Protein AF-A0A416DWK0-F1 (afdb_monomer)

Mean predicted aligned error: 10.51 Å

Structure (mmCIF, N/CA/C/O backbone):
data_AF-A0A416DWK0-F1
#
_entry.id   AF-A0A416DWK0-F1
#
loop_
_atom_site.group_PDB
_atom_site.id
_atom_site.type_symbol
_atom_site.label_atom_id
_atom_site.label_alt_id
_atom_site.label_comp_id
_atom_site.label_asym_id
_atom_site.label_entity_id
_atom_site.label_seq_id
_atom_site.pdbx_PDB_ins_code
_atom_site.Cartn_x
_atom_site.Cartn_y
_atom_site.Cartn_z
_atom_site.occupancy
_atom_site.B_iso_or_equiv
_atom_site.auth_seq_id
_atom_site.auth_comp_id
_atom_site.auth_asym_id
_atom_site.auth_atom_id
_atom_site.pdbx_PDB_model_num
ATOM 1 N N . MET A 1 1 ? -19.635 14.690 10.770 1.00 87.19 1 MET A N 1
ATOM 2 C CA . MET A 1 1 ? -18.454 13.830 10.905 1.00 87.19 1 MET A CA 1
ATOM 3 C C . MET A 1 1 ? -17.711 14.202 12.175 1.00 87.19 1 MET A C 1
ATOM 5 O O . MET A 1 1 ? -17.367 15.372 12.333 1.00 87.19 1 MET A O 1
ATOM 9 N N . LYS A 1 2 ? -17.531 13.241 13.077 1.00 93.62 2 LYS A N 1
ATOM 10 C CA . LYS A 1 2 ? -16.754 13.347 14.313 1.00 93.62 2 LYS A CA 1
ATOM 11 C C . LYS A 1 2 ? -15.719 12.219 14.334 1.00 93.62 2 LYS A C 1
ATOM 13 O O . LYS A 1 2 ? -16.087 11.076 14.065 1.00 93.62 2 LYS A O 1
ATOM 18 N N . VAL A 1 3 ? -14.461 12.533 14.631 1.00 96.56 3 VAL A N 1
ATOM 19 C CA . VAL A 1 3 ? -13.347 11.569 14.645 1.00 96.56 3 VAL A CA 1
ATOM 20 C C . VAL A 1 3 ? -12.856 11.353 16.077 1.00 96.56 3 VAL A C 1
ATOM 22 O O . VAL A 1 3 ? -12.711 12.315 16.820 1.00 96.56 3 VAL A O 1
ATOM 25 N N . CYS A 1 4 ? -12.625 10.111 16.482 1.00 97.38 4 CYS A N 1
ATOM 26 C CA . CYS A 1 4 ? -11.988 9.778 17.754 1.00 97.38 4 CYS A CA 1
ATOM 27 C C . CYS A 1 4 ? -10.585 9.246 17.478 1.00 97.38 4 CYS A C 1
ATOM 29 O O . CYS A 1 4 ? -10.435 8.367 16.630 1.00 97.38 4 CYS A O 1
ATOM 31 N N . ILE A 1 5 ? -9.576 9.764 18.173 1.00 98.19 5 ILE A N 1
ATOM 32 C CA . ILE A 1 5 ? -8.222 9.207 18.177 1.00 98.19 5 ILE A CA 1
ATOM 33 C C . ILE A 1 5 ? -7.995 8.556 19.541 1.00 98.19 5 ILE A C 1
ATOM 35 O O . ILE A 1 5 ? -8.075 9.229 20.564 1.00 98.19 5 ILE A O 1
ATOM 39 N N . LEU A 1 6 ? -7.707 7.258 19.554 1.00 97.88 6 LEU A N 1
ATOM 40 C CA . LEU A 1 6 ? -7.331 6.509 20.748 1.00 97.88 6 LEU A CA 1
ATOM 41 C C . LEU A 1 6 ? -5.822 6.274 20.723 1.00 97.88 6 LEU A C 1
ATOM 43 O O . LEU A 1 6 ? -5.328 5.534 19.873 1.00 97.88 6 LEU A O 1
ATOM 47 N N . SER A 1 7 ? -5.091 6.914 21.631 1.00 97.38 7 SER A N 1
ATOM 48 C CA . SER A 1 7 ? -3.656 6.708 21.807 1.00 97.38 7 SER A CA 1
ATOM 49 C C . SER A 1 7 ? -3.411 5.517 22.725 1.00 97.38 7 SER A C 1
ATOM 51 O O . SER A 1 7 ? -3.740 5.553 23.904 1.00 97.38 7 SER A O 1
ATOM 53 N N . GLY A 1 8 ? -2.805 4.469 22.184 1.00 96.00 8 GLY A N 1
ATOM 54 C CA . GLY A 1 8 ? -2.324 3.297 22.906 1.00 96.00 8 GLY A CA 1
ATOM 55 C C . GLY A 1 8 ? -0.842 3.381 23.256 1.00 96.00 8 GLY A C 1
ATOM 56 O O . GLY A 1 8 ? -0.175 2.352 23.236 1.00 96.00 8 GLY A O 1
ATOM 57 N N . SER A 1 9 ? -0.299 4.574 23.505 1.00 92.38 9 SER A N 1
ATOM 58 C CA . SER A 1 9 ? 1.104 4.779 23.893 1.00 92.38 9 SER A CA 1
ATOM 59 C C . SER A 1 9 ? 1.195 5.363 25.297 1.00 92.38 9 SER A C 1
ATOM 61 O O . SER A 1 9 ? 0.695 6.460 25.525 1.00 92.38 9 SER A O 1
ATOM 63 N N . GLU A 1 10 ? 1.905 4.680 26.199 1.00 88.56 10 GLU A N 1
ATOM 64 C CA . GLU A 1 10 ? 2.199 5.188 27.550 1.00 88.56 10 GLU A CA 1
ATOM 65 C C . GLU A 1 10 ? 3.062 6.449 27.512 1.00 88.56 10 GLU A C 1
ATOM 67 O O . GLU A 1 10 ? 2.973 7.312 28.381 1.00 88.56 10 GLU A O 1
ATOM 72 N N . ASN A 1 11 ? 3.937 6.550 26.506 1.00 88.62 11 ASN A N 1
ATOM 73 C CA . ASN A 1 11 ? 4.845 7.675 26.368 1.00 88.62 11 ASN A CA 1
ATOM 74 C C . ASN A 1 11 ? 4.158 8.807 25.584 1.00 88.62 11 ASN A C 1
ATOM 76 O O . ASN A 1 11 ? 3.985 8.661 24.366 1.00 88.62 11 ASN A O 1
ATOM 80 N N . PRO A 1 12 ? 3.838 9.953 26.217 1.00 83.56 12 PRO A N 1
ATOM 81 C CA . PRO A 1 12 ? 3.210 11.088 25.541 1.00 83.56 12 PRO A CA 1
ATOM 82 C C . PRO A 1 12 ? 4.144 11.772 24.532 1.00 83.56 12 PRO A C 1
ATOM 84 O O . PRO A 1 12 ? 3.686 12.529 23.689 1.00 83.56 12 PRO A O 1
ATOM 87 N N . ASN A 1 13 ? 5.449 11.490 24.588 1.00 84.12 13 ASN A N 1
ATOM 88 C CA . ASN A 1 13 ? 6.446 11.983 23.634 1.00 84.12 13 ASN A CA 1
ATOM 89 C C . ASN A 1 13 ? 6.941 10.875 22.685 1.00 84.12 13 ASN A C 1
ATOM 91 O O . ASN A 1 13 ? 7.976 11.029 22.037 1.00 84.12 13 ASN A O 1
ATOM 95 N N . GLY A 1 14 ? 6.266 9.721 22.657 1.00 86.88 14 GLY A N 1
ATOM 96 C CA . GLY A 1 14 ? 6.622 8.599 21.793 1.00 86.88 14 GLY A CA 1
ATOM 97 C C . GLY A 1 14 ? 6.201 8.814 20.337 1.00 86.88 14 GLY A C 1
ATOM 98 O O . GLY A 1 14 ? 5.348 9.643 20.032 1.00 86.88 14 GLY A O 1
ATOM 99 N N . ASN A 1 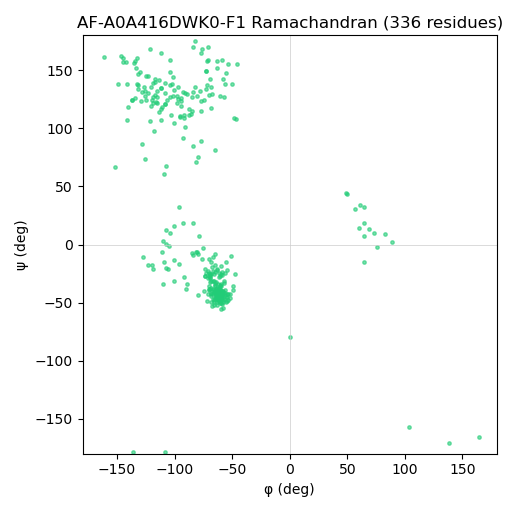15 ? 6.747 8.004 19.429 1.00 90.94 15 ASN A N 1
ATOM 100 C CA . ASN A 1 15 ? 6.437 8.073 17.996 1.00 90.94 15 ASN A CA 1
ATOM 101 C C . ASN A 1 15 ? 4.933 7.966 17.700 1.00 90.94 15 ASN A C 1
ATOM 103 O O . ASN A 1 15 ? 4.403 8.727 16.897 1.00 90.94 15 ASN A O 1
ATOM 107 N N . THR A 1 16 ? 4.226 7.055 18.375 1.00 93.44 16 THR A N 1
ATOM 108 C CA . THR A 1 16 ? 2.769 6.917 18.237 1.00 93.44 16 THR A CA 1
ATOM 109 C C . THR A 1 16 ? 2.027 8.172 18.701 1.00 93.44 16 THR A C 1
ATOM 111 O O . THR A 1 16 ? 1.081 8.587 18.040 1.00 93.44 16 THR A O 1
ATOM 114 N N . ALA A 1 17 ? 2.467 8.808 19.792 1.00 91.75 17 ALA A N 1
ATOM 115 C CA . ALA A 1 17 ? 1.869 10.054 20.270 1.00 91.75 17 ALA A CA 1
ATOM 116 C C . ALA A 1 17 ? 2.068 11.192 19.253 1.00 91.75 17 ALA A C 1
ATOM 118 O O . ALA A 1 17 ? 1.113 11.889 18.924 1.00 91.75 17 ALA A O 1
ATOM 119 N N . ILE A 1 18 ? 3.253 11.286 18.636 1.00 90.81 18 ILE A N 1
ATOM 120 C CA . ILE A 1 18 ? 3.518 12.231 17.536 1.00 90.81 18 ILE A CA 1
ATOM 121 C C . ILE A 1 18 ? 2.585 11.969 16.340 1.00 90.81 18 ILE A C 1
ATOM 123 O O . ILE A 1 18 ? 2.080 12.912 15.730 1.00 90.81 18 ILE A O 1
ATOM 127 N N . MET A 1 19 ? 2.308 10.703 16.001 1.00 94.12 19 MET A N 1
ATOM 128 C CA . MET A 1 19 ? 1.325 10.376 14.956 1.00 94.12 19 MET A CA 1
ATOM 129 C C . MET A 1 19 ? -0.084 10.872 15.316 1.00 94.12 19 MET A C 1
ATOM 131 O O . MET A 1 19 ? -0.784 11.421 14.461 1.00 94.12 19 MET A O 1
ATOM 135 N N . CYS A 1 20 ? -0.496 10.720 16.578 1.00 95.75 20 CYS A N 1
ATOM 136 C CA . CYS A 1 20 ? -1.761 11.263 17.076 1.00 95.75 20 CYS A CA 1
ATOM 137 C C . CYS A 1 20 ? -1.812 12.791 16.955 1.00 95.75 20 CYS A C 1
ATOM 139 O O . CYS A 1 20 ? -2.806 13.321 16.456 1.00 95.75 20 CYS A O 1
ATOM 141 N N . ASP A 1 21 ? -0.740 13.487 17.339 1.00 92.94 21 ASP A N 1
ATOM 142 C CA . ASP A 1 21 ? -0.640 14.946 17.251 1.00 92.94 21 ASP A CA 1
ATOM 143 C C . ASP A 1 21 ? -0.715 15.440 15.802 1.00 92.94 21 ASP A C 1
ATOM 145 O O . ASP A 1 21 ? -1.447 16.386 15.503 1.00 92.94 21 ASP A O 1
ATOM 149 N N . ASN A 1 22 ? -0.027 14.768 14.876 1.00 91.69 22 ASN A N 1
ATOM 150 C CA . ASN A 1 22 ? -0.077 15.084 13.448 1.00 91.69 22 ASN A CA 1
ATOM 151 C C . ASN A 1 22 ? -1.488 14.897 12.869 1.00 91.69 22 ASN A C 1
ATOM 153 O O . ASN A 1 22 ? -1.982 15.752 12.126 1.00 91.69 22 ASN A O 1
ATOM 157 N N . ALA A 1 23 ? -2.161 13.796 13.219 1.00 94.44 23 ALA A N 1
ATOM 158 C CA . ALA A 1 23 ? -3.543 13.552 12.815 1.00 94.44 23 ALA A CA 1
ATOM 159 C C . ALA A 1 23 ? -4.497 14.612 13.393 1.00 94.44 23 ALA A C 1
ATOM 161 O O . ALA A 1 23 ? -5.324 15.163 12.663 1.00 94.44 23 ALA A O 1
ATOM 162 N N . ALA A 1 24 ? -4.354 14.945 14.679 1.00 95.38 24 ALA A N 1
ATOM 163 C CA . ALA A 1 24 ? -5.141 15.967 15.362 1.00 95.38 24 ALA A CA 1
ATOM 164 C C . ALA A 1 24 ? -4.943 17.362 14.745 1.00 95.38 24 ALA A C 1
ATOM 166 O O . ALA A 1 24 ? -5.920 18.067 14.478 1.00 95.38 24 ALA A O 1
ATOM 167 N N . ALA A 1 25 ? -3.695 17.745 14.459 1.00 92.75 25 ALA A N 1
ATOM 168 C CA . ALA A 1 25 ? -3.363 19.001 13.794 1.00 92.75 25 ALA A CA 1
ATOM 169 C C . ALA A 1 25 ? -4.040 19.099 12.420 1.00 92.75 25 ALA A C 1
ATOM 171 O O . ALA A 1 25 ? -4.685 20.103 12.117 1.00 92.75 25 ALA A O 1
ATOM 172 N N . TYR A 1 26 ? -3.990 18.029 11.623 1.00 92.69 26 TYR A N 1
ATOM 173 C CA . TYR A 1 26 ? -4.627 18.029 10.311 1.00 92.69 26 TYR A CA 1
ATOM 174 C C . TYR A 1 26 ? -6.162 18.073 10.379 1.00 92.69 26 TYR A C 1
ATOM 176 O O . TYR A 1 26 ? -6.799 18.831 9.646 1.00 92.69 26 TYR A O 1
ATOM 184 N N . LEU A 1 27 ? -6.780 17.312 11.290 1.00 94.44 27 LEU A N 1
ATOM 185 C CA . LEU A 1 27 ? -8.230 17.365 11.521 1.00 94.44 27 LEU A CA 1
ATOM 186 C C . LEU A 1 27 ? -8.683 18.773 11.934 1.00 94.44 27 LEU A C 1
ATOM 188 O O . LEU A 1 27 ? -9.710 19.259 11.448 1.00 94.44 27 LEU A O 1
ATOM 192 N N . LYS A 1 28 ? -7.892 19.449 12.777 1.00 94.19 28 LYS A N 1
ATOM 193 C CA . LYS A 1 28 ? -8.112 20.842 13.178 1.00 94.19 28 LYS A CA 1
ATOM 194 C C . LYS A 1 28 ? -8.053 21.795 11.984 1.00 94.19 28 LYS A C 1
ATOM 196 O O . LYS A 1 28 ? -8.966 22.610 11.832 1.00 94.19 28 LYS A O 1
ATOM 201 N N . ASP A 1 29 ? -7.049 21.667 11.119 1.00 91.62 29 ASP A N 1
ATOM 202 C CA . ASP A 1 29 ? -6.910 22.481 9.901 1.00 91.62 29 ASP A CA 1
ATOM 203 C C . ASP A 1 29 ? -8.094 22.287 8.944 1.00 91.62 29 ASP A C 1
ATOM 205 O O . ASP A 1 29 ? -8.625 23.246 8.377 1.00 91.62 29 ASP A O 1
ATOM 209 N N . MET A 1 30 ? -8.584 21.050 8.833 1.00 91.50 30 MET A N 1
ATOM 210 C CA . MET A 1 30 ? -9.778 20.705 8.060 1.00 91.50 30 MET A CA 1
ATOM 211 C C . MET A 1 30 ?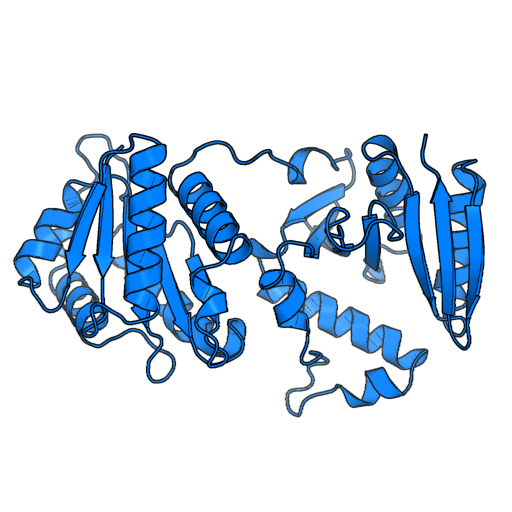 -11.101 21.103 8.732 1.00 91.50 30 MET A C 1
ATOM 213 O O . MET A 1 30 ? -12.167 20.922 8.140 1.00 91.50 30 MET A O 1
ATOM 217 N N . LYS A 1 31 ? -11.061 21.650 9.955 1.00 93.94 31 LYS A N 1
ATOM 218 C CA . LYS A 1 31 ? -12.238 21.986 10.777 1.00 93.94 31 LYS A CA 1
ATOM 219 C C . LYS A 1 31 ? -13.159 20.784 11.028 1.00 93.94 31 LYS A C 1
ATOM 221 O O . LYS A 1 31 ? -14.373 20.941 11.185 1.00 93.94 31 LYS A O 1
ATOM 226 N N . ILE A 1 32 ? -12.591 19.582 11.074 1.00 93.56 32 ILE A N 1
ATOM 227 C CA . ILE A 1 32 ? -13.302 18.355 11.432 1.00 93.56 32 ILE A CA 1
ATOM 228 C C . ILE A 1 32 ? -13.312 18.251 12.956 1.00 93.56 32 ILE A C 1
ATOM 230 O O . ILE A 1 32 ? -12.283 18.418 13.606 1.00 93.56 32 ILE A O 1
ATOM 234 N N . LYS A 1 33 ? -14.482 17.984 13.546 1.00 96.31 33 LYS A N 1
ATOM 235 C CA . LYS A 1 33 ? -14.587 17.773 14.995 1.00 96.31 33 LYS A CA 1
ATOM 236 C C . LYS A 1 33 ? -13.871 16.482 15.370 1.00 96.31 33 LYS A C 1
ATOM 238 O O . LYS A 1 33 ? -14.177 15.438 14.790 1.00 96.31 33 LYS A O 1
ATOM 243 N N . TYR A 1 34 ? -12.990 16.548 16.357 1.00 97.62 34 TYR A N 1
ATOM 244 C CA . TYR A 1 34 ? -12.297 15.378 16.868 1.00 97.62 34 TYR A CA 1
ATOM 245 C C . TYR A 1 34 ? -12.114 15.449 18.381 1.00 97.62 34 TYR A C 1
ATOM 247 O O . TYR A 1 34 ? -12.111 16.543 18.941 1.00 97.62 34 TYR A O 1
ATOM 255 N N . ASP A 1 35 ? -11.944 14.282 18.994 1.00 97.94 35 ASP A N 1
ATOM 256 C CA . ASP A 1 35 ? -11.490 14.118 20.374 1.00 97.94 35 ASP A CA 1
ATOM 257 C C . ASP A 1 35 ? -10.340 13.099 20.392 1.00 97.94 35 ASP A C 1
ATOM 259 O O . ASP A 1 35 ? -10.286 12.203 19.541 1.00 97.94 35 ASP A O 1
ATOM 263 N N . LEU A 1 36 ? -9.407 13.263 21.330 1.00 96.75 36 LEU A N 1
ATOM 264 C CA . LEU A 1 36 ? -8.238 12.405 21.506 1.00 96.75 36 LEU A CA 1
ATOM 265 C C . LEU A 1 36 ? -8.218 11.897 22.946 1.00 96.75 36 LEU A C 1
ATOM 267 O O . LEU A 1 36 ? -8.223 12.706 23.870 1.00 96.75 36 LEU A O 1
ATOM 271 N N . PHE A 1 37 ? -8.187 10.578 23.110 1.00 96.12 37 PHE A N 1
ATOM 272 C CA . PHE A 1 37 ? -8.143 9.902 24.405 1.00 96.12 37 PHE A CA 1
ATOM 273 C C . PHE A 1 37 ? -6.862 9.082 24.514 1.00 96.12 37 PHE A C 1
ATOM 275 O O . PHE A 1 37 ? -6.463 8.427 23.548 1.00 96.12 37 PHE A O 1
ATOM 282 N N . ASN A 1 38 ? -6.226 9.100 25.682 1.00 95.19 38 ASN A N 1
ATOM 283 C CA . ASN A 1 38 ? -5.119 8.206 25.994 1.00 95.19 38 ASN A CA 1
ATOM 284 C C . ASN A 1 38 ? -5.669 6.982 26.730 1.00 95.19 38 ASN A C 1
ATOM 286 O O . ASN A 1 38 ? -6.232 7.121 27.808 1.00 95.19 38 ASN A O 1
ATOM 290 N N . LEU A 1 39 ? -5.502 5.787 26.164 1.00 96.25 39 LEU A N 1
ATOM 291 C CA . LEU A 1 39 ? -6.052 4.556 26.740 1.00 96.25 39 LEU A CA 1
ATOM 292 C C . LEU A 1 39 ? -5.432 4.188 28.094 1.00 96.25 39 LEU A C 1
ATOM 294 O O . LEU A 1 39 ? -6.032 3.419 28.828 1.00 96.25 39 LEU A O 1
ATOM 298 N N . TYR A 1 40 ? -4.269 4.741 28.444 1.00 94.38 40 TYR A N 1
ATOM 299 C CA . TYR A 1 40 ? -3.675 4.562 29.775 1.00 94.38 40 TYR A CA 1
ATOM 300 C C . TYR A 1 40 ? -4.213 5.542 30.826 1.00 94.38 40 TYR A C 1
ATOM 302 O O . TYR A 1 40 ? -3.884 5.421 32.004 1.00 94.38 40 TYR A O 1
ATOM 310 N N . GLU A 1 41 ? -4.994 6.541 30.410 1.00 94.38 41 GLU A N 1
ATOM 311 C CA . GLU A 1 41 ? -5.560 7.575 31.288 1.00 94.38 41 GLU A CA 1
ATOM 312 C C . GLU A 1 41 ? -7.081 7.447 31.440 1.00 94.38 41 GLU A C 1
ATOM 314 O O . GLU A 1 41 ? -7.676 8.162 32.244 1.00 94.38 41 GLU A O 1
ATOM 319 N N . GLU A 1 42 ? -7.707 6.543 30.686 1.00 95.19 42 GLU A N 1
ATOM 320 C CA . GLU A 1 42 ? -9.155 6.381 30.604 1.00 95.19 42 GLU A CA 1
ATOM 321 C C . GLU A 1 42 ? -9.560 4.952 30.972 1.00 95.19 42 GLU A C 1
ATOM 323 O O . GLU A 1 42 ? -8.880 3.989 30.623 1.00 95.19 42 GLU A O 1
ATOM 328 N N . GLU A 1 43 ? -10.709 4.804 31.626 1.00 94.31 43 GLU A N 1
ATOM 329 C CA . GLU A 1 43 ? -11.285 3.488 31.907 1.00 94.31 43 GLU A CA 1
ATOM 330 C C . GLU A 1 43 ? -11.836 2.855 30.616 1.00 94.31 43 GLU A C 1
ATOM 332 O O . GLU A 1 43 ? -12.489 3.514 29.795 1.00 94.31 43 GLU A O 1
ATOM 337 N N . VAL A 1 44 ? -11.591 1.557 30.424 1.00 91.38 44 VAL A N 1
ATOM 338 C CA . VAL A 1 44 ? -11.918 0.856 29.170 1.00 91.38 44 VAL A CA 1
ATOM 339 C C . VAL A 1 44 ? -13.420 0.849 28.858 1.00 91.38 44 VAL A C 1
ATOM 341 O O . VAL A 1 44 ? -13.816 0.946 27.694 1.00 91.38 44 VAL A O 1
ATOM 344 N N . ASP A 1 45 ? -14.270 0.794 29.884 1.00 89.88 45 ASP A N 1
ATOM 345 C CA . ASP A 1 45 ? -15.727 0.803 29.753 1.00 89.88 45 ASP A CA 1
ATOM 346 C C . ASP A 1 45 ? -16.255 2.174 29.300 1.00 89.88 45 ASP A C 1
ATOM 348 O O . ASP A 1 45 ? -17.134 2.248 28.433 1.00 89.88 45 ASP A O 1
ATOM 352 N N . PHE A 1 46 ? -15.670 3.258 29.818 1.00 91.94 46 PHE A N 1
ATOM 353 C CA . PHE A 1 46 ? -15.929 4.618 29.363 1.00 91.94 46 PHE A CA 1
ATOM 354 C C . PHE A 1 46 ? -15.556 4.769 27.889 1.00 91.94 46 PHE A C 1
ATOM 356 O O . PHE A 1 46 ? -16.390 5.205 27.092 1.00 91.94 46 PHE A O 1
ATOM 363 N N . VAL A 1 47 ? -14.345 4.353 27.502 1.00 92.50 47 VAL A N 1
ATOM 364 C CA . VAL A 1 47 ? -13.891 4.429 26.106 1.00 92.50 47 VAL A CA 1
ATOM 365 C C . VAL A 1 47 ? -14.815 3.623 25.191 1.00 92.50 47 VAL A C 1
ATOM 367 O O . VAL A 1 47 ? -15.241 4.129 24.148 1.00 92.50 47 VAL A O 1
ATOM 370 N N . ALA A 1 48 ? -15.179 2.399 25.583 1.00 87.62 48 ALA A N 1
ATOM 371 C CA . ALA A 1 48 ? -16.059 1.532 24.804 1.00 87.62 48 ALA A CA 1
ATOM 372 C C . ALA A 1 48 ? -17.451 2.148 24.564 1.00 87.62 48 ALA A C 1
ATOM 374 O O . ALA A 1 48 ? -18.015 1.982 23.479 1.00 87.62 48 ALA A O 1
ATOM 375 N N . GLU A 1 49 ? -18.010 2.890 25.526 1.00 84.94 49 GLU A N 1
ATOM 376 C CA . GLU A 1 49 ? -19.240 3.669 25.313 1.00 84.94 49 GLU A CA 1
ATOM 377 C C . GLU A 1 49 ? -19.012 4.930 24.471 1.00 84.94 49 GLU A C 1
ATOM 379 O O . GLU A 1 49 ? -19.836 5.282 23.619 1.00 84.94 49 GLU A O 1
ATOM 384 N N . GLU A 1 50 ? -17.898 5.625 24.687 1.00 88.94 50 GLU A N 1
ATOM 385 C CA . GLU A 1 50 ? -17.618 6.917 24.071 1.00 88.94 50 GLU A CA 1
ATOM 386 C C . GLU A 1 50 ? -17.426 6.788 22.555 1.00 88.94 50 GLU A C 1
ATOM 388 O O . GLU A 1 50 ? -18.019 7.561 21.792 1.00 88.94 50 GLU A O 1
ATOM 393 N N . ILE A 1 51 ? -16.701 5.763 22.085 1.00 89.12 51 ILE A N 1
ATOM 394 C CA . ILE A 1 51 ? -16.407 5.575 20.653 1.00 89.12 51 ILE A CA 1
ATOM 395 C C . ILE A 1 51 ? -17.660 5.444 19.774 1.00 89.12 51 ILE A C 1
ATOM 397 O O . ILE A 1 51 ? -17.632 5.799 18.592 1.00 89.12 51 ILE A O 1
ATOM 401 N N . LYS A 1 52 ? -18.799 5.037 20.349 1.00 83.50 52 LYS A N 1
ATOM 402 C CA . LYS A 1 52 ? -20.086 4.907 19.643 1.00 83.50 52 LYS A CA 1
ATOM 403 C C . LYS A 1 52 ? -20.611 6.241 19.104 1.00 83.50 52 LYS A C 1
ATOM 405 O O . LYS A 1 52 ? -21.405 6.275 18.162 1.00 83.50 52 LYS A O 1
ATOM 410 N N . LYS A 1 53 ? -20.160 7.359 19.681 1.00 88.50 53 LYS A N 1
ATOM 411 C CA . LYS A 1 53 ? -20.582 8.722 19.318 1.00 88.50 53 LYS A CA 1
ATOM 412 C C . LYS A 1 53 ? -19.870 9.263 18.073 1.00 88.50 53 LYS A C 1
ATOM 414 O O . LYS A 1 53 ? -20.221 10.343 17.592 1.00 88.50 53 LYS A O 1
ATOM 419 N N . TYR A 1 54 ? -18.885 8.541 17.542 1.00 92.12 54 TYR A N 1
ATOM 420 C CA . TYR A 1 54 ? -18.023 9.003 16.456 1.00 92.12 54 TYR A CA 1
ATOM 421 C C . TYR A 1 54 ? -18.392 8.352 15.121 1.00 92.12 54 TYR A C 1
ATOM 423 O O . TYR A 1 54 ? -19.107 7.356 15.043 1.00 92.12 54 TYR A O 1
ATOM 431 N N . ASP A 1 55 ? -18.004 8.991 14.022 1.00 91.50 55 ASP A N 1
ATOM 432 C CA . ASP A 1 55 ? -18.146 8.449 12.666 1.00 91.50 55 ASP A CA 1
ATOM 433 C C . ASP A 1 55 ? -16.917 7.625 12.270 1.00 91.50 55 ASP A C 1
ATOM 435 O O . ASP A 1 55 ? -17.043 6.624 11.565 1.00 91.50 55 ASP A O 1
ATOM 439 N N . VAL A 1 56 ? -15.747 8.050 12.753 1.00 94.56 56 VAL A N 1
ATOM 440 C CA . VAL A 1 56 ? -14.453 7.413 12.518 1.00 94.56 56 VAL A CA 1
ATOM 441 C C . VAL A 1 56 ? -13.728 7.267 13.853 1.00 94.56 56 VAL A C 1
ATOM 443 O O . VAL A 1 56 ? -13.665 8.227 14.621 1.00 94.56 56 VAL A O 1
ATOM 446 N N . VAL A 1 57 ? -13.163 6.093 14.110 1.00 96.19 57 VAL A N 1
ATOM 447 C CA . VAL A 1 57 ? -12.280 5.801 15.243 1.00 96.19 57 VAL A CA 1
ATOM 448 C C . VAL A 1 57 ? -10.911 5.426 14.686 1.00 96.19 57 VAL A C 1
ATOM 450 O O . VAL A 1 57 ? -10.801 4.579 13.802 1.00 96.19 57 VAL A O 1
ATOM 453 N N . ILE A 1 58 ? -9.867 6.078 15.181 1.00 98.25 58 ILE A N 1
ATOM 454 C CA . ILE A 1 58 ? -8.476 5.821 14.826 1.00 98.25 58 ILE A CA 1
ATOM 455 C C . ILE A 1 58 ? -7.790 5.263 16.066 1.00 98.25 58 ILE A C 1
ATOM 457 O O . ILE A 1 58 ? -7.644 5.978 17.052 1.00 98.25 58 ILE A O 1
ATOM 461 N N . ILE A 1 59 ? -7.356 4.006 16.017 1.00 98.12 59 ILE A N 1
ATOM 462 C CA . ILE A 1 59 ? -6.576 3.389 17.091 1.00 98.12 59 ILE A CA 1
ATOM 463 C C . ILE A 1 59 ? -5.096 3.513 16.751 1.00 98.12 59 ILE A C 1
ATOM 465 O O . ILE A 1 59 ? -4.605 2.898 15.804 1.00 98.12 59 ILE A O 1
ATOM 469 N N . ALA A 1 60 ? -4.387 4.336 17.513 1.00 98.19 60 ALA A N 1
ATOM 470 C CA . ALA A 1 60 ? -2.960 4.539 17.371 1.00 98.19 60 ALA A CA 1
ATOM 471 C C . ALA A 1 60 ? -2.206 3.659 18.367 1.00 98.19 60 ALA A C 1
ATOM 473 O O . ALA A 1 60 ? -2.468 3.724 19.563 1.00 98.19 60 ALA A O 1
ATOM 474 N N . THR A 1 61 ? -1.270 2.831 17.911 1.00 98.00 61 THR A N 1
ATOM 475 C CA . THR A 1 61 ? -0.552 1.910 18.801 1.00 98.00 61 THR A CA 1
ATOM 476 C C . THR A 1 61 ? 0.871 1.640 18.320 1.00 98.00 61 THR A C 1
ATOM 478 O O . THR A 1 61 ? 1.091 1.475 17.115 1.00 98.00 61 THR A O 1
ATOM 481 N N . PRO A 1 62 ? 1.866 1.596 19.217 1.00 96.56 62 PRO A N 1
ATOM 482 C CA . PRO A 1 62 ? 3.167 1.063 18.859 1.00 96.56 62 PRO A CA 1
ATOM 483 C C . PRO A 1 62 ? 3.066 -0.450 18.640 1.00 96.56 62 PRO A C 1
ATOM 485 O O . PRO A 1 62 ? 2.363 -1.155 19.363 1.00 96.56 62 PRO A O 1
ATOM 488 N N . ILE A 1 63 ? 3.800 -0.966 17.653 1.00 96.56 63 ILE A N 1
ATOM 489 C CA . ILE A 1 63 ? 3.939 -2.409 17.485 1.00 96.56 63 ILE A CA 1
ATOM 490 C C . ILE A 1 63 ? 4.934 -2.940 18.518 1.00 96.56 63 ILE A C 1
ATOM 492 O O . ILE A 1 63 ? 6.132 -2.644 18.469 1.00 96.56 63 ILE A O 1
ATOM 496 N N . HIS A 1 64 ? 4.437 -3.764 19.434 1.00 92.94 64 HIS A N 1
ATOM 497 C CA . HIS A 1 64 ? 5.213 -4.465 20.450 1.00 92.94 64 HIS A CA 1
ATOM 498 C C . HIS A 1 64 ? 5.034 -5.967 20.263 1.00 92.94 64 HIS A C 1
ATOM 500 O O . HIS A 1 64 ? 3.915 -6.468 20.208 1.00 92.94 64 HIS A O 1
ATOM 506 N N . SER A 1 65 ? 6.144 -6.695 20.106 1.00 92.44 65 SER A N 1
ATOM 507 C CA . SER A 1 65 ? 6.125 -8.143 19.843 1.00 92.44 65 SER A CA 1
ATOM 508 C C . SER A 1 65 ? 5.182 -8.540 18.695 1.00 92.44 65 SER A C 1
ATOM 510 O O . SER A 1 65 ? 4.453 -9.524 18.793 1.00 92.44 65 SER A O 1
ATOM 512 N N . PHE A 1 66 ? 5.210 -7.767 17.601 1.00 95.50 66 PHE A N 1
ATOM 513 C CA . PHE A 1 66 ? 4.390 -7.974 16.395 1.00 95.50 66 PHE A CA 1
ATOM 514 C C . PHE A 1 66 ? 2.872 -7.831 16.616 1.00 95.50 66 PHE A C 1
ATOM 516 O O . PHE A 1 66 ? 2.077 -8.293 15.798 1.00 95.50 66 PHE A O 1
ATOM 523 N N . TYR A 1 67 ? 2.459 -7.181 17.707 1.00 96.50 67 TYR A N 1
ATOM 524 C CA . TYR A 1 67 ? 1.0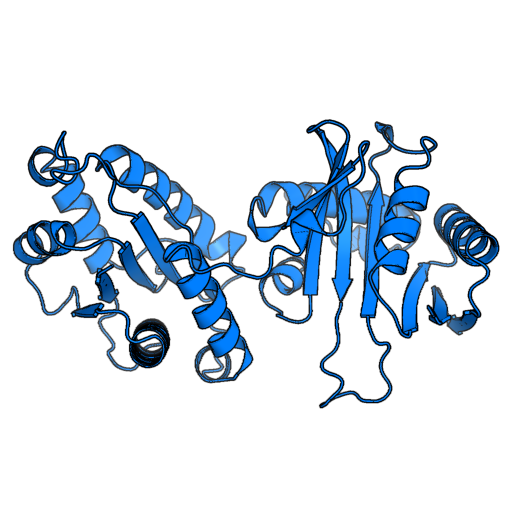62 -6.888 18.019 1.00 96.50 67 TYR A CA 1
ATOM 525 C C . TYR A 1 67 ? 0.885 -5.448 18.535 1.00 96.50 67 TYR A C 1
ATOM 527 O O . TYR A 1 67 ? 1.850 -4.687 18.564 1.00 96.50 67 TYR A O 1
ATOM 535 N N . CYS A 1 68 ? -0.336 -5.046 18.895 1.00 97.56 68 CYS A N 1
ATOM 536 C CA . CYS A 1 68 ? -0.583 -3.755 19.544 1.00 97.56 68 CYS A CA 1
ATOM 537 C C . CYS A 1 68 ? -0.066 -3.714 20.988 1.00 97.56 68 CYS A C 1
ATOM 539 O O . CYS A 1 68 ? 0.273 -4.743 21.576 1.00 97.56 68 CYS A O 1
ATOM 541 N N . SER A 1 69 ? -0.071 -2.517 21.570 1.00 97.25 69 SER A N 1
ATOM 542 C CA . SER A 1 69 ? 0.086 -2.318 23.008 1.00 97.25 69 SER A CA 1
ATOM 543 C C . SER A 1 69 ? -0.992 -3.039 23.822 1.00 97.25 69 SER A C 1
ATOM 545 O O . SER A 1 69 ? -2.074 -3.375 23.326 1.00 97.25 69 SER A O 1
ATOM 547 N N . ASP A 1 70 ? -0.680 -3.271 25.091 1.00 96.44 70 ASP A N 1
ATOM 548 C CA . ASP A 1 70 ? -1.569 -3.881 26.075 1.00 96.44 70 ASP A CA 1
ATOM 549 C C . ASP A 1 70 ? -2.853 -3.072 26.285 1.00 96.44 70 ASP A C 1
ATOM 551 O O . ASP A 1 70 ? -3.922 -3.667 26.240 1.00 96.44 70 ASP A O 1
ATOM 555 N N . ALA A 1 71 ? -2.792 -1.739 26.369 1.00 96.44 71 ALA A N 1
ATOM 556 C CA . ALA A 1 71 ? -3.994 -0.904 26.505 1.00 96.44 71 ALA A CA 1
ATOM 557 C C . ALA A 1 71 ? -4.964 -1.039 25.313 1.00 96.44 71 ALA A C 1
ATOM 559 O O . ALA A 1 71 ? -6.185 -1.079 25.473 1.00 96.44 71 ALA A O 1
ATOM 560 N N . VAL A 1 72 ? -4.440 -1.167 24.087 1.00 97.25 72 VAL A N 1
ATOM 561 C CA . VAL A 1 72 ? -5.287 -1.448 22.914 1.00 97.25 72 VAL A CA 1
ATOM 562 C C . VAL A 1 72 ? -5.830 -2.870 22.963 1.00 97.25 72 VAL A C 1
ATOM 564 O O . VAL A 1 72 ? -6.984 -3.095 22.602 1.00 97.25 72 VAL A O 1
ATOM 567 N N . LYS A 1 73 ? -5.026 -3.833 23.422 1.00 97.12 73 LYS A N 1
ATOM 568 C CA . LYS A 1 73 ? -5.463 -5.222 23.569 1.00 97.12 73 LYS A CA 1
ATOM 569 C C . LYS A 1 73 ? -6.572 -5.360 24.613 1.00 97.12 73 LYS A C 1
ATOM 571 O O . LYS A 1 73 ? -7.520 -6.094 24.359 1.00 97.12 73 LYS A O 1
ATOM 576 N N . GLU A 1 74 ? -6.485 -4.633 25.720 1.00 96.38 74 GLU A N 1
ATOM 577 C CA . GLU A 1 74 ? -7.508 -4.580 26.763 1.00 96.38 74 GLU A CA 1
ATOM 578 C C . GLU A 1 74 ? -8.835 -4.053 26.211 1.00 96.38 74 GLU A C 1
ATOM 580 O O . GLU A 1 74 ? -9.861 -4.709 26.372 1.00 96.38 74 GLU A O 1
ATOM 585 N N . LEU A 1 75 ? -8.816 -2.946 25.458 1.00 94.62 75 LEU A N 1
ATOM 586 C CA . LEU A 1 75 ? -10.009 -2.450 24.762 1.00 94.62 75 LEU A CA 1
ATOM 587 C C . LEU A 1 75 ? -10.586 -3.488 23.790 1.00 94.62 75 LEU A C 1
ATOM 589 O O . LEU A 1 75 ? -11.804 -3.663 23.717 1.00 94.62 75 LEU A O 1
ATOM 593 N N . MET A 1 76 ? -9.726 -4.174 23.032 1.00 94.38 76 MET A N 1
ATOM 594 C CA . MET A 1 76 ? -10.164 -5.205 22.093 1.00 94.38 76 MET A CA 1
ATOM 595 C C . MET A 1 76 ? -10.818 -6.395 22.804 1.00 94.38 76 MET A C 1
ATOM 597 O O . MET A 1 76 ? -11.860 -6.864 22.343 1.00 94.38 76 MET A O 1
ATOM 601 N N . ASP A 1 77 ? -10.233 -6.866 23.905 1.00 94.62 77 ASP A N 1
ATOM 602 C CA . ASP A 1 77 ? -10.755 -7.985 24.694 1.00 94.62 77 ASP A CA 1
ATOM 603 C C . ASP A 1 77 ? -12.053 -7.607 25.400 1.00 94.62 77 ASP A C 1
ATOM 605 O O . ASP A 1 77 ? -13.036 -8.339 25.304 1.00 94.62 77 ASP A O 1
ATOM 609 N N . PHE A 1 78 ? -12.104 -6.420 26.007 1.00 91.50 78 PHE A N 1
ATOM 610 C CA . PHE A 1 78 ? -13.313 -5.897 26.630 1.00 91.50 78 PHE A CA 1
ATOM 611 C C . PHE A 1 78 ? -14.470 -5.819 25.627 1.00 91.50 78 PHE A C 1
ATOM 613 O O . PHE A 1 78 ? -15.574 -6.284 25.907 1.00 91.50 78 PHE A O 1
ATOM 620 N N . ALA A 1 79 ? -14.223 -5.278 24.431 1.00 86.31 79 ALA A N 1
ATOM 621 C CA . ALA A 1 79 ? -15.237 -5.183 23.384 1.00 86.31 79 ALA A CA 1
ATOM 622 C C . ALA A 1 79 ? -15.668 -6.550 22.828 1.00 86.31 79 ALA A C 1
ATOM 624 O O . ALA A 1 79 ? -16.815 -6.694 22.412 1.00 86.31 79 ALA A O 1
ATOM 625 N N . PHE A 1 80 ? -14.763 -7.533 22.803 1.00 84.56 80 PHE A N 1
ATOM 626 C CA . PHE A 1 80 ? -15.059 -8.902 22.376 1.00 84.56 80 PHE A CA 1
ATOM 627 C C . PHE A 1 80 ? -15.933 -9.638 23.400 1.00 84.56 80 PHE A C 1
ATOM 629 O O . PHE A 1 80 ? -16.880 -10.319 23.029 1.00 84.56 80 PHE A O 1
ATOM 636 N N . GLU A 1 81 ? -15.643 -9.498 24.695 1.00 84.12 81 GLU A N 1
ATOM 637 C CA . GLU A 1 81 ? -16.413 -10.158 25.758 1.00 84.12 81 GLU A CA 1
ATOM 638 C C . GLU A 1 81 ? -17.788 -9.522 25.984 1.00 84.12 81 GLU A C 1
ATOM 640 O O . GLU A 1 81 ? -18.726 -10.193 26.414 1.00 84.12 81 GLU A O 1
ATOM 645 N N . ASN A 1 82 ? -17.919 -8.232 25.677 1.00 78.12 82 ASN A N 1
ATOM 646 C CA . ASN A 1 82 ? -19.137 -7.467 25.891 1.00 78.12 82 ASN A CA 1
ATOM 647 C C . ASN A 1 82 ? -19.810 -7.143 24.556 1.00 78.12 82 ASN A C 1
ATOM 649 O O . ASN A 1 82 ? -20.008 -5.972 24.219 1.00 78.12 82 ASN A O 1
ATOM 653 N N . GLU A 1 83 ? -20.183 -8.191 23.809 1.00 62.19 83 GLU A N 1
ATOM 654 C CA . GLU A 1 83 ? -20.819 -8.060 22.493 1.00 62.19 83 GLU A CA 1
ATOM 655 C C . GLU A 1 83 ? -21.999 -7.077 22.534 1.00 62.19 83 GLU A C 1
ATOM 657 O O . GLU A 1 83 ? -22.110 -6.270 21.628 1.00 62.19 83 GLU A O 1
ATOM 662 N N . ASP A 1 84 ? -22.789 -6.992 23.613 1.00 64.31 84 ASP A N 1
ATOM 663 C CA . ASP A 1 84 ? -23.906 -6.035 23.777 1.00 64.31 84 ASP A CA 1
ATOM 664 C C . ASP A 1 84 ? -23.541 -4.544 23.573 1.00 64.31 84 ASP A C 1
ATOM 666 O O . ASP A 1 84 ? -24.416 -3.705 23.290 1.00 64.31 84 ASP A O 1
ATOM 670 N N . TYR A 1 85 ? -22.261 -4.173 23.716 1.00 62.22 85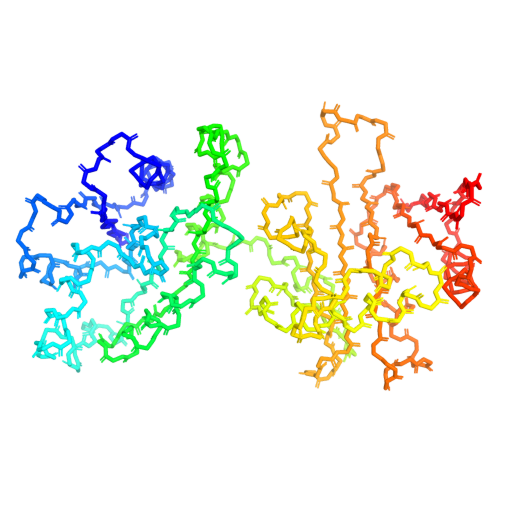 TYR A N 1
ATOM 671 C CA . TYR A 1 85 ? -21.781 -2.824 23.405 1.00 62.22 85 TYR A CA 1
ATOM 672 C C . TYR A 1 85 ? -21.825 -2.543 21.898 1.00 62.22 85 TYR A C 1
ATOM 674 O O . TYR A 1 85 ? -22.067 -1.399 21.503 1.00 62.22 85 TYR A O 1
ATOM 682 N N . PHE A 1 86 ? -21.644 -3.576 21.077 1.00 59.91 86 PHE A N 1
ATOM 683 C CA . PHE A 1 86 ? -21.419 -3.500 19.636 1.00 59.91 86 PHE A CA 1
ATOM 684 C C . PHE A 1 86 ? -22.382 -4.367 18.797 1.00 59.91 86 PHE A C 1
ATOM 686 O O . PHE A 1 86 ? -22.470 -4.188 17.580 1.00 59.91 86 PHE A O 1
ATOM 693 N N . ASP A 1 87 ? -23.152 -5.252 19.430 1.00 48.62 87 ASP A N 1
ATOM 694 C CA . ASP A 1 87 ? -24.082 -6.181 18.805 1.00 48.62 87 ASP A CA 1
ATOM 695 C C . ASP A 1 87 ? -25.322 -5.430 18.321 1.00 48.62 87 ASP A C 1
ATOM 697 O O . ASP A 1 87 ? -25.983 -4.683 19.052 1.00 48.62 87 ASP A O 1
ATOM 701 N N . GLY A 1 88 ? -25.603 -5.584 17.028 1.00 48.28 88 GLY A N 1
ATOM 702 C CA . GLY A 1 88 ? -26.817 -5.119 16.360 1.00 48.28 88 GLY A CA 1
ATOM 703 C C . GLY A 1 88 ? -27.058 -3.603 16.301 1.00 48.28 88 GLY A C 1
ATOM 704 O O . GLY A 1 88 ? -27.876 -3.156 15.488 1.00 48.28 88 GLY A O 1
ATOM 705 N N . ARG A 1 89 ? -26.363 -2.779 17.092 1.00 47.16 89 ARG A N 1
ATOM 706 C CA . ARG A 1 89 ? -26.559 -1.326 17.134 1.00 47.16 89 ARG A CA 1
ATOM 707 C C . ARG A 1 89 ? -25.770 -0.641 16.029 1.00 47.16 89 ARG A C 1
ATOM 709 O O . ARG A 1 89 ? -24.685 -0.100 16.206 1.00 47.16 89 ARG A O 1
ATOM 716 N N . ARG A 1 90 ? -26.398 -0.597 14.856 1.00 49.25 90 ARG A N 1
ATOM 717 C CA . ARG A 1 90 ? -26.142 0.466 13.881 1.00 49.25 90 ARG A CA 1
ATOM 718 C C . ARG A 1 90 ? -26.334 1.820 14.590 1.00 49.25 90 ARG A C 1
ATOM 720 O O . ARG A 1 90 ? -27.142 1.905 15.518 1.00 49.25 90 ARG A O 1
ATOM 727 N N . LYS A 1 91 ? -25.701 2.905 14.116 1.00 48.47 91 LYS A N 1
ATOM 728 C CA . LYS A 1 91 ? -26.250 4.251 14.398 1.00 48.47 91 LYS A CA 1
ATOM 729 C C . LYS A 1 91 ? -27.760 4.214 14.126 1.00 48.47 91 LYS A C 1
ATOM 731 O O . LYS A 1 91 ? -28.183 3.426 13.280 1.00 48.47 91 LYS A O 1
ATOM 736 N N . GLU A 1 92 ? -28.572 5.076 14.739 1.00 48.00 92 GLU A N 1
ATOM 737 C CA . GLU A 1 92 ? -30.005 5.176 14.379 1.00 48.00 92 GLU A CA 1
ATOM 738 C C . GLU A 1 92 ? -30.217 5.266 12.845 1.00 48.00 92 GLU A C 1
ATOM 740 O O . GLU A 1 92 ? -31.233 4.822 12.319 1.00 48.00 92 GLU A O 1
ATOM 745 N N . SER A 1 93 ? -29.205 5.761 12.116 1.00 49.59 93 SER A N 1
ATOM 746 C CA . SER A 1 93 ? -29.114 5.861 10.657 1.00 49.59 93 SER A CA 1
ATOM 747 C C . SER A 1 93 ? -28.725 4.591 9.876 1.00 49.59 93 SER A C 1
ATOM 749 O O . SER A 1 93 ? -28.756 4.612 8.648 1.00 49.59 93 SER A O 1
ATOM 751 N N . GLY A 1 94 ? -28.324 3.493 10.517 1.00 59.75 94 GLY A N 1
ATOM 752 C CA . GLY A 1 94 ? -27.965 2.248 9.832 1.00 59.75 94 GLY A CA 1
ATOM 753 C C . GLY A 1 94 ? -26.491 2.097 9.405 1.00 59.75 94 GLY A C 1
ATOM 754 O O . GLY A 1 94 ? -26.159 1.085 8.783 1.00 59.75 94 GLY A O 1
ATOM 755 N N . ILE A 1 95 ? -25.628 3.073 9.715 1.00 70.00 95 ILE A N 1
ATOM 756 C CA . ILE A 1 95 ? -24.232 3.172 9.243 1.00 70.00 95 ILE A CA 1
ATOM 757 C C . ILE A 1 95 ? -23.259 2.621 10.300 1.00 70.00 95 ILE A C 1
ATOM 759 O O . ILE A 1 95 ? -23.405 2.931 11.485 1.00 70.00 95 ILE A O 1
ATOM 763 N N . LYS A 1 96 ? -22.275 1.815 9.871 1.00 82.19 96 LYS A N 1
ATOM 764 C CA . LYS A 1 96 ? -21.199 1.286 10.728 1.00 82.19 96 LYS A CA 1
ATOM 765 C C . LYS A 1 96 ? -20.188 2.376 11.091 1.00 82.19 96 LYS A C 1
ATOM 767 O O . LYS A 1 96 ? -19.940 3.287 10.304 1.00 82.19 96 LYS A O 1
ATOM 772 N N . ILE A 1 97 ? -19.580 2.263 12.268 1.00 88.50 97 ILE A N 1
ATOM 773 C CA . ILE A 1 97 ? -18.434 3.099 12.645 1.00 88.50 97 ILE A CA 1
ATOM 774 C C . ILE A 1 97 ? -17.238 2.657 11.802 1.00 88.50 97 ILE A C 1
ATOM 776 O O . ILE A 1 97 ? -16.924 1.465 11.752 1.00 88.50 97 ILE A O 1
ATOM 780 N N . LYS A 1 98 ? -16.575 3.610 11.144 1.00 93.06 98 LYS A N 1
ATOM 781 C CA . LYS A 1 98 ? -15.322 3.340 10.440 1.00 93.06 98 LYS A CA 1
ATOM 782 C C . LYS A 1 98 ? -14.185 3.274 11.444 1.00 93.06 98 LYS A C 1
ATOM 784 O O . LYS A 1 98 ? -14.049 4.166 12.274 1.00 93.06 98 LYS A O 1
ATOM 789 N N . SER A 1 99 ? -13.359 2.248 11.349 1.00 95.25 99 SER A N 1
ATOM 790 C CA . SER A 1 99 ? -12.251 2.009 12.261 1.00 95.25 99 SER A CA 1
ATOM 791 C C . SER A 1 99 ? -10.951 1.862 11.484 1.00 95.25 99 SER A C 1
ATOM 793 O O . SER A 1 99 ? -10.874 1.087 10.532 1.00 95.25 99 SER A O 1
ATOM 795 N N . ALA A 1 100 ? -9.930 2.623 11.855 1.00 97.62 100 ALA A N 1
ATOM 796 C CA . ALA A 1 100 ? -8.625 2.612 11.207 1.00 97.62 100 ALA A CA 1
ATOM 797 C C . ALA A 1 100 ? -7.507 2.532 12.249 1.00 97.62 100 ALA A C 1
ATOM 799 O O . ALA A 1 100 ? -7.725 2.864 13.413 1.00 97.62 100 ALA A O 1
ATOM 800 N N . ILE A 1 101 ? -6.311 2.114 11.833 1.00 98.25 101 ILE A N 1
ATOM 801 C CA . ILE A 1 101 ? -5.150 2.018 12.732 1.00 98.25 101 ILE A CA 1
ATOM 802 C C . ILE A 1 101 ? -4.018 2.953 12.313 1.00 98.25 101 ILE A C 1
ATOM 804 O O . ILE A 1 101 ? -3.741 3.116 11.126 1.00 98.25 101 ILE A O 1
ATOM 808 N N . MET A 1 102 ? -3.337 3.536 13.291 1.00 97.75 102 MET A N 1
ATOM 809 C CA . MET A 1 102 ? -2.058 4.221 13.112 1.00 97.75 102 MET A CA 1
ATOM 810 C C . MET A 1 102 ? -0.998 3.450 13.885 1.00 97.75 102 MET A C 1
ATOM 812 O O . MET A 1 102 ? -1.138 3.254 15.086 1.00 97.75 102 MET A O 1
ATOM 816 N N . VAL A 1 103 ? 0.047 2.979 13.216 1.00 96.62 103 VAL A N 1
ATOM 817 C CA . VAL A 1 103 ? 1.041 2.115 13.856 1.00 96.62 103 VAL A CA 1
ATOM 818 C C . VAL A 1 103 ? 2.455 2.619 13.638 1.00 96.62 103 VAL A C 1
ATOM 820 O O . VAL A 1 103 ? 2.861 2.900 12.512 1.00 96.62 103 VAL A O 1
ATOM 823 N N . SER A 1 104 ? 3.222 2.692 14.722 1.00 94.94 104 SER A N 1
ATOM 824 C CA . SER A 1 104 ? 4.671 2.885 14.660 1.00 94.94 104 SER A CA 1
ATOM 825 C C . SER A 1 104 ? 5.376 1.549 14.872 1.00 94.94 104 SER A C 1
ATOM 827 O O . SER A 1 104 ? 5.029 0.823 15.805 1.00 94.94 104 SER A O 1
ATOM 829 N N . HIS A 1 105 ? 6.364 1.210 14.046 1.00 93.44 105 HIS A N 1
ATOM 830 C CA . HIS A 1 105 ? 7.023 -0.104 14.080 1.00 93.44 105 HIS A CA 1
ATOM 831 C C . HIS A 1 105 ? 8.519 -0.029 13.749 1.00 93.44 105 HIS A C 1
ATOM 833 O O . HIS A 1 105 ? 8.949 0.900 13.085 1.00 93.44 105 HIS A O 1
ATOM 839 N N . GLY A 1 106 ? 9.321 -1.014 14.174 1.00 87.81 106 GLY A N 1
ATOM 840 C CA . GLY A 1 106 ? 10.781 -1.017 13.940 1.00 87.81 106 GLY A CA 1
ATOM 841 C C . GLY A 1 106 ? 11.272 -1.812 12.717 1.00 87.81 106 GLY A C 1
ATOM 842 O O . GLY A 1 106 ? 12.403 -1.634 12.267 1.00 87.81 106 GLY A O 1
ATOM 843 N N . TYR A 1 107 ? 10.444 -2.697 12.155 1.00 85.12 107 TYR A N 1
ATOM 844 C CA . TYR A 1 107 ? 10.822 -3.577 11.032 1.00 85.12 107 TYR A CA 1
ATOM 845 C C . TYR A 1 107 ? 10.149 -3.152 9.725 1.00 85.12 107 TYR A C 1
ATOM 847 O O . TYR A 1 107 ? 9.431 -2.159 9.722 1.00 85.12 107 TYR A O 1
ATOM 855 N N . ASP A 1 108 ? 10.371 -3.878 8.623 1.00 82.19 108 ASP A N 1
ATOM 856 C CA . ASP A 1 108 ? 9.519 -3.735 7.434 1.00 82.19 108 ASP A CA 1
ATOM 857 C C . ASP A 1 108 ? 8.038 -3.832 7.839 1.00 82.19 108 ASP A C 1
ATOM 859 O O . ASP A 1 108 ? 7.667 -4.649 8.685 1.00 82.19 108 ASP A O 1
ATOM 863 N N . GLU A 1 109 ? 7.203 -2.972 7.260 1.00 83.56 109 GLU A N 1
ATOM 864 C CA . GLU A 1 109 ? 5.787 -2.872 7.613 1.00 83.56 109 GLU A CA 1
ATOM 865 C C . GLU A 1 109 ? 5.048 -4.203 7.422 1.00 83.56 109 GLU A C 1
ATOM 867 O O . GLU A 1 109 ? 4.233 -4.557 8.272 1.00 83.56 109 GLU A O 1
ATOM 872 N N . GLY A 1 110 ? 5.322 -4.949 6.345 1.00 79.50 110 GLY A N 1
ATOM 873 C CA . GLY A 1 110 ? 4.675 -6.238 6.102 1.00 79.50 110 GLY A CA 1
ATOM 874 C C . GLY A 1 110 ? 4.968 -7.206 7.243 1.00 79.50 110 GLY A C 1
ATOM 875 O O . GLY A 1 110 ? 4.052 -7.730 7.871 1.00 79.50 110 GLY A O 1
ATOM 876 N N . TYR A 1 111 ? 6.245 -7.344 7.594 1.00 83.50 111 TYR A N 1
ATOM 877 C CA . TYR A 1 111 ? 6.675 -8.200 8.697 1.00 83.50 111 TYR A CA 1
ATOM 878 C C . TYR A 1 111 ? 6.163 -7.736 10.074 1.00 83.50 111 TYR A C 1
ATOM 880 O O . TYR A 1 111 ? 5.752 -8.554 10.897 1.00 83.50 111 TYR A O 1
ATOM 888 N N . ALA A 1 112 ? 6.179 -6.428 10.345 1.00 90.00 112 ALA A N 1
ATOM 889 C CA . ALA A 1 112 ? 5.834 -5.888 11.659 1.00 90.00 112 ALA A CA 1
ATOM 890 C C . ALA A 1 112 ? 4.325 -5.804 11.917 1.00 90.00 112 ALA A C 1
ATOM 892 O O . ALA A 1 112 ? 3.869 -6.085 13.024 1.00 90.00 112 ALA A O 1
ATOM 893 N N . VAL A 1 113 ? 3.566 -5.339 10.924 1.00 93.69 113 VAL A N 1
ATOM 894 C CA . VAL A 1 113 ? 2.189 -4.860 11.104 1.00 93.69 113 VAL A CA 1
ATOM 895 C C . VAL A 1 113 ? 1.164 -5.904 10.681 1.00 93.69 113 VAL A C 1
ATOM 897 O O . VAL A 1 113 ? 0.078 -5.944 11.261 1.00 93.69 113 VAL A O 1
ATOM 900 N N . GLU A 1 114 ? 1.474 -6.749 9.689 1.00 90.81 114 GLU A N 1
ATOM 901 C CA . GLU A 1 114 ? 0.507 -7.705 9.131 1.00 90.81 114 GLU A CA 1
ATOM 902 C C . GLU A 1 114 ? -0.155 -8.601 10.200 1.00 90.81 114 GLU A C 1
ATOM 904 O O . GLU A 1 114 ? -1.383 -8.740 10.147 1.00 90.81 114 GLU A O 1
ATOM 909 N N . PRO A 1 115 ? 0.558 -9.151 11.211 1.00 95.00 115 PRO A N 1
ATOM 910 C CA . PRO A 1 115 ? -0.078 -9.983 12.235 1.00 95.00 115 PRO A CA 1
ATOM 911 C C . PRO A 1 115 ? -1.170 -9.241 13.019 1.00 95.00 115 PRO A C 1
ATOM 913 O O . PRO A 1 115 ? -2.281 -9.759 13.174 1.00 95.00 115 PRO A O 1
ATOM 916 N N . PHE A 1 116 ? -0.887 -8.009 13.454 1.00 97.69 116 PHE A N 1
ATOM 917 C CA . PHE A 1 116 ? -1.865 -7.169 14.141 1.00 97.69 116 PHE A CA 1
ATOM 918 C C . PHE A 1 116 ? -3.008 -6.759 13.214 1.00 97.69 116 PHE A C 1
ATOM 920 O O . PHE A 1 116 ? -4.169 -6.911 13.577 1.00 97.69 116 PHE A O 1
ATOM 927 N N . GLU A 1 117 ? -2.712 -6.292 11.999 1.00 96.69 117 GLU A N 1
ATOM 928 C CA . GLU A 1 117 ? -3.730 -5.821 11.055 1.00 96.69 117 GLU A CA 1
ATOM 929 C C . GLU A 1 117 ? -4.734 -6.927 10.691 1.00 96.69 117 GLU A C 1
ATOM 931 O O . GLU A 1 117 ? -5.937 -6.672 10.596 1.00 96.69 117 GLU A O 1
ATOM 936 N N . ILE A 1 118 ? -4.266 -8.169 10.515 1.00 95.06 118 ILE A N 1
ATOM 937 C CA . ILE A 1 118 ? -5.143 -9.322 10.275 1.00 95.06 118 ILE A CA 1
ATOM 938 C C . ILE A 1 118 ? -6.075 -9.550 11.470 1.00 95.06 118 ILE A C 1
ATOM 940 O O . ILE A 1 118 ? -7.279 -9.740 11.272 1.00 95.06 118 ILE A O 1
ATOM 944 N N . GLY A 1 119 ? -5.537 -9.541 12.694 1.00 96.25 119 GLY A N 1
ATOM 945 C CA . GLY A 1 119 ? -6.329 -9.674 13.919 1.00 96.25 119 GLY A CA 1
ATOM 946 C C . GLY A 1 119 ? -7.343 -8.540 14.069 1.00 96.25 119 GLY A C 1
ATOM 947 O O . GLY A 1 119 ? -8.522 -8.787 14.313 1.00 96.25 119 GLY A O 1
ATOM 948 N N . TYR A 1 120 ? -6.910 -7.309 13.811 1.00 97.12 120 TYR A N 1
ATOM 949 C CA . TYR A 1 120 ? -7.719 -6.103 13.915 1.00 97.12 120 TYR A CA 1
ATOM 950 C C . TYR A 1 120 ? -8.885 -6.072 12.924 1.00 97.12 120 TYR A C 1
ATOM 952 O O . TYR A 1 120 ? -10.000 -5.715 13.297 1.00 97.12 120 TYR A O 1
ATOM 960 N N . LYS A 1 121 ? -8.669 -6.494 11.669 1.00 95.44 121 LYS A N 1
ATOM 961 C CA . LYS A 1 121 ? -9.743 -6.621 10.667 1.00 95.44 121 LYS A CA 1
ATOM 962 C C . LYS A 1 121 ? -10.831 -7.586 11.134 1.00 95.44 121 LYS A C 1
ATOM 964 O O . LYS A 1 121 ? -12.009 -7.252 11.080 1.00 95.44 121 LYS A O 1
ATOM 969 N N . ARG A 1 122 ? -10.430 -8.755 11.647 1.00 94.88 122 ARG A N 1
ATOM 970 C CA . ARG A 1 122 ? -11.365 -9.756 12.189 1.00 94.88 122 ARG A CA 1
ATOM 971 C C . ARG A 1 122 ? -12.107 -9.234 13.414 1.00 94.88 122 ARG A C 1
ATOM 973 O O . ARG A 1 122 ? -13.297 -9.488 13.551 1.00 94.88 122 ARG A O 1
ATOM 980 N N . TRP A 1 123 ? -11.407 -8.503 14.278 1.00 93.06 123 TRP A N 1
ATOM 981 C CA . TRP A 1 123 ? -12.012 -7.863 15.437 1.00 93.06 123 TRP A CA 1
ATOM 982 C C . TRP A 1 123 ? -13.047 -6.814 15.017 1.00 93.06 123 TRP A C 1
ATOM 984 O O . TRP A 1 123 ? -14.173 -6.884 15.490 1.00 93.06 123 TRP A O 1
ATOM 994 N N . CYS A 1 124 ? -12.735 -5.934 14.054 1.00 91.94 124 CYS A N 1
ATOM 995 C CA . CYS A 1 124 ? -13.693 -4.966 13.503 1.00 91.94 124 CYS A CA 1
ATOM 996 C C . CYS A 1 124 ? -14.958 -5.644 12.966 1.00 91.94 124 CYS A C 1
ATOM 998 O O . CYS A 1 124 ? -16.061 -5.179 13.243 1.00 91.94 124 CYS A O 1
ATOM 1000 N N . ASP A 1 125 ? -14.803 -6.735 12.209 1.00 87.50 125 ASP A N 1
ATOM 1001 C CA . ASP A 1 125 ? -15.935 -7.495 11.673 1.00 87.50 125 ASP A CA 1
ATOM 1002 C C . ASP A 1 125 ? -16.814 -8.071 12.791 1.00 87.50 125 ASP A C 1
ATOM 1004 O O . ASP A 1 125 ? -18.041 -8.009 12.695 1.00 87.50 125 ASP A O 1
ATOM 1008 N N . HIS A 1 126 ? -16.186 -8.594 13.847 1.00 86.38 126 HIS A N 1
ATOM 1009 C CA . HIS A 1 126 ? -16.859 -9.151 15.017 1.00 86.38 126 HIS A CA 1
ATOM 1010 C C . HIS A 1 126 ? -17.632 -8.079 15.802 1.00 86.38 126 HIS A C 1
ATOM 1012 O O . HIS A 1 126 ? -18.825 -8.244 16.028 1.00 86.38 126 HIS A O 1
ATOM 1018 N N . VAL A 1 127 ? -17.005 -6.937 16.114 1.00 84.81 127 VAL A N 1
ATOM 1019 C CA . VAL A 1 127 ? -17.636 -5.823 16.856 1.00 84.81 127 VAL A CA 1
ATOM 1020 C C . VAL A 1 127 ? -18.455 -4.879 15.957 1.00 84.81 127 VAL A C 1
ATOM 1022 O O . VAL A 1 127 ? -18.713 -3.725 16.291 1.00 84.81 127 VAL A O 1
ATOM 1025 N N . GLY A 1 128 ? -18.841 -5.314 14.756 1.00 83.06 128 GLY A N 1
ATOM 1026 C CA . GLY A 1 128 ? -19.755 -4.556 13.896 1.00 83.06 128 GLY A CA 1
ATOM 1027 C C . GLY A 1 128 ? -19.201 -3.253 13.295 1.00 83.06 128 GLY A C 1
ATOM 1028 O O . GLY A 1 128 ? -19.972 -2.478 12.720 1.00 83.06 128 GLY A O 1
ATOM 1029 N N . MET A 1 129 ? -17.891 -3.015 13.349 1.00 88.25 129 MET A N 1
ATOM 1030 C CA . MET A 1 129 ? -17.225 -1.875 12.710 1.00 88.25 129 MET A CA 1
ATOM 1031 C C . MET A 1 129 ? -16.898 -2.150 11.233 1.00 88.25 129 MET A C 1
ATOM 1033 O O . MET A 1 129 ? -17.059 -3.259 10.717 1.00 88.25 129 MET A O 1
ATOM 1037 N N . GLU A 1 130 ? -16.490 -1.106 10.515 1.00 90.44 130 GLU A N 1
ATOM 1038 C CA . GLU A 1 130 ? -15.953 -1.184 9.155 1.00 90.44 130 GLU A CA 1
ATOM 1039 C C . GLU A 1 130 ? -14.469 -0.817 9.185 1.00 90.44 130 GLU A C 1
ATOM 1041 O O . GLU A 1 130 ? -14.120 0.317 9.508 1.00 90.44 130 GLU A O 1
ATOM 1046 N N . TYR A 1 131 ? -13.585 -1.749 8.828 1.00 94.50 131 TYR A N 1
ATOM 1047 C CA . TYR A 1 131 ? -12.163 -1.438 8.718 1.00 94.50 131 TYR A CA 1
ATOM 1048 C C . TYR A 1 131 ? -11.897 -0.489 7.536 1.00 94.50 131 TYR A C 1
ATOM 1050 O O . TYR A 1 131 ? -12.119 -0.848 6.381 1.00 94.50 131 TYR A O 1
ATOM 1058 N N . ALA A 1 132 ? -11.388 0.708 7.825 1.00 92.69 132 ALA A N 1
ATOM 1059 C CA . ALA A 1 132 ? -11.201 1.789 6.858 1.00 92.69 132 ALA A CA 1
ATOM 1060 C C . ALA A 1 132 ? -9.753 1.938 6.352 1.00 92.69 132 ALA A C 1
ATOM 1062 O O . ALA A 1 132 ? -9.518 2.626 5.356 1.00 92.69 132 ALA A O 1
ATOM 1063 N N . GLY A 1 133 ? -8.778 1.290 6.998 1.00 92.75 133 GLY A N 1
ATOM 1064 C CA . GLY A 1 133 ? -7.383 1.275 6.554 1.00 92.75 133 GLY A CA 1
ATOM 1065 C C . GLY A 1 133 ? -6.366 1.434 7.680 1.00 92.75 133 GLY A C 1
ATOM 1066 O O . GLY A 1 133 ? -6.702 1.400 8.866 1.00 92.75 133 GLY A O 1
ATOM 1067 N N . LYS A 1 134 ? -5.102 1.617 7.290 1.00 95.06 134 LYS A N 1
ATOM 1068 C CA . LYS A 1 134 ? -3.988 1.883 8.201 1.00 95.06 134 LYS A CA 1
ATOM 1069 C C . LYS A 1 134 ? -3.089 3.008 7.704 1.00 95.06 134 LYS A C 1
ATOM 1071 O O . LYS A 1 134 ? -2.984 3.222 6.498 1.00 95.06 134 LYS A O 1
ATOM 1076 N N . LEU A 1 135 ? -2.393 3.633 8.642 1.00 94.25 135 LEU A N 1
ATOM 1077 C CA . LEU A 1 135 ? -1.162 4.379 8.421 1.00 94.25 135 LEU A CA 1
ATOM 1078 C C . LEU A 1 135 ? -0.060 3.702 9.235 1.00 94.25 135 LEU A C 1
ATOM 1080 O O . LEU A 1 135 ? -0.183 3.583 10.452 1.00 94.25 135 LEU A O 1
ATOM 1084 N N . ALA A 1 136 ? 1.002 3.259 8.573 1.00 92.31 136 ALA A N 1
ATOM 1085 C CA . ALA A 1 136 ? 2.159 2.661 9.221 1.00 92.31 136 ALA A CA 1
ATOM 1086 C C . ALA A 1 136 ? 3.389 3.542 8.994 1.00 92.31 136 ALA A C 1
ATOM 1088 O O . ALA A 1 136 ? 3.627 4.004 7.876 1.00 92.31 136 ALA A O 1
ATOM 1089 N N . ILE A 1 137 ? 4.139 3.818 10.060 1.00 90.06 137 ILE A N 1
ATOM 1090 C CA . ILE A 1 137 ? 5.379 4.591 9.990 1.00 90.06 137 ILE A CA 1
ATOM 1091 C C . ILE A 1 137 ? 6.487 3.821 10.698 1.00 90.06 137 ILE A C 1
ATOM 1093 O O . ILE A 1 137 ? 6.390 3.482 11.882 1.00 90.06 137 ILE A O 1
ATOM 1097 N N . ARG A 1 138 ? 7.562 3.566 9.954 1.00 88.44 138 ARG A N 1
ATOM 1098 C CA . ARG A 1 138 ? 8.732 2.859 10.452 1.00 88.44 138 ARG A CA 1
ATOM 1099 C C . ARG A 1 138 ? 9.646 3.789 11.248 1.00 88.44 138 ARG A C 1
ATOM 1101 O O . ARG A 1 138 ? 10.093 4.825 10.755 1.00 88.44 138 ARG A O 1
ATOM 1108 N N . ASP A 1 139 ? 9.980 3.374 12.459 1.00 84.25 139 ASP A N 1
ATOM 1109 C CA . ASP A 1 139 ? 11.044 3.957 13.260 1.00 84.25 139 ASP A CA 1
ATOM 1110 C C . ASP A 1 139 ? 12.386 3.315 12.888 1.00 84.25 139 ASP A C 1
ATOM 1112 O O . ASP A 1 139 ? 12.624 2.134 13.140 1.00 84.25 139 ASP A O 1
ATOM 1116 N N . THR A 1 140 ? 13.269 4.102 12.275 1.00 76.75 140 THR A N 1
ATOM 1117 C CA . THR A 1 140 ? 14.649 3.702 11.958 1.00 76.75 140 THR A CA 1
ATOM 1118 C C . THR A 1 140 ? 15.659 4.257 12.970 1.00 76.75 140 THR A C 1
ATOM 1120 O O . THR A 1 140 ? 16.852 4.309 12.677 1.00 76.75 140 THR A O 1
ATOM 1123 N N . GLY A 1 141 ? 15.199 4.718 14.139 1.00 67.31 141 GLY A N 1
ATOM 1124 C CA . GLY A 1 141 ? 15.993 5.468 15.116 1.00 67.31 141 GLY A CA 1
ATOM 1125 C C . GLY A 1 141 ? 16.100 6.962 14.796 1.00 67.31 141 GLY A C 1
ATOM 1126 O O . GLY A 1 141 ? 16.885 7.674 15.421 1.00 67.31 141 GLY A O 1
ATOM 1127 N N . ASP A 1 142 ? 15.331 7.439 13.816 1.00 67.88 142 ASP A N 1
ATOM 1128 C CA . ASP A 1 142 ? 15.344 8.819 13.351 1.00 67.88 142 ASP A CA 1
ATOM 1129 C C . ASP A 1 142 ? 13.957 9.443 13.507 1.00 67.88 142 ASP A C 1
ATOM 1131 O O . ASP A 1 142 ? 13.035 9.169 12.736 1.00 67.88 142 ASP A 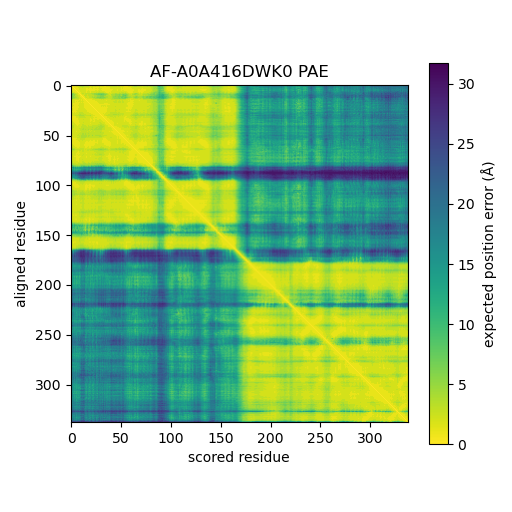O 1
ATOM 1135 N N . ILE A 1 143 ? 13.816 10.333 14.492 1.00 63.69 143 ILE A N 1
ATOM 1136 C CA . ILE A 1 143 ? 12.549 11.019 14.778 1.00 63.69 143 ILE A CA 1
ATOM 1137 C C . ILE A 1 143 ? 12.039 11.836 13.578 1.00 63.69 143 ILE A C 1
ATOM 1139 O O . ILE A 1 143 ? 10.854 12.164 13.480 1.00 63.69 143 ILE A O 1
ATOM 1143 N N . ARG A 1 144 ? 12.921 12.136 12.614 1.00 59.22 144 ARG A N 1
ATOM 1144 C CA . ARG A 1 144 ? 12.565 12.821 11.371 1.00 59.22 144 ARG A CA 1
ATOM 1145 C C . ARG A 1 144 ? 11.523 12.045 10.549 1.00 59.22 144 ARG A C 1
ATOM 1147 O O . ARG A 1 144 ? 10.706 12.678 9.880 1.00 59.22 144 ARG A O 1
ATOM 1154 N N . ASN A 1 145 ? 11.442 10.721 10.699 1.00 63.31 145 ASN A N 1
ATOM 1155 C CA . ASN A 1 145 ? 10.419 9.878 10.064 1.00 63.31 145 ASN A CA 1
ATOM 1156 C C . ASN A 1 145 ? 8.988 10.163 10.553 1.00 63.31 145 ASN A C 1
ATOM 1158 O O . ASN A 1 145 ? 8.036 9.639 9.984 1.00 63.31 145 ASN A O 1
ATOM 1162 N N . PHE A 1 146 ? 8.818 10.992 11.587 1.00 66.69 146 PHE A N 1
ATOM 1163 C CA . PHE A 1 146 ? 7.511 11.350 12.145 1.00 66.69 146 PHE A CA 1
ATOM 1164 C C . PHE A 1 146 ? 7.201 12.851 12.058 1.00 66.69 146 PHE A C 1
ATOM 1166 O O . PHE A 1 146 ? 6.033 13.228 12.093 1.00 66.69 146 PHE A O 1
ATOM 1173 N N . ILE A 1 147 ? 8.218 13.712 11.920 1.00 54.81 147 ILE A N 1
ATOM 1174 C CA . ILE A 1 147 ? 8.075 15.178 12.043 1.00 54.81 147 ILE A CA 1
ATOM 1175 C C . ILE A 1 147 ? 8.129 15.899 10.677 1.00 54.81 147 ILE A C 1
ATOM 1177 O O . ILE A 1 147 ? 7.660 17.028 10.549 1.00 54.81 147 ILE A O 1
ATOM 1181 N N . PHE A 1 148 ? 8.695 15.281 9.633 1.00 61.12 148 PHE A N 1
ATOM 1182 C CA . PHE A 1 148 ? 8.959 15.961 8.354 1.00 61.12 148 PHE A CA 1
ATOM 1183 C C . PHE A 1 148 ? 7.730 16.021 7.428 1.00 61.12 148 PHE A C 1
ATOM 1185 O O . PHE A 1 148 ? 6.657 15.475 7.704 1.00 61.12 148 PHE A O 1
ATOM 1192 N N . SER A 1 149 ? 7.890 16.720 6.299 1.00 56.50 149 SER A N 1
ATOM 1193 C CA . SER A 1 149 ? 6.828 16.964 5.318 1.00 56.50 149 SER A CA 1
ATOM 1194 C C . SER A 1 149 ? 6.252 15.688 4.701 1.00 56.50 149 SER A C 1
ATOM 1196 O O . SER A 1 149 ? 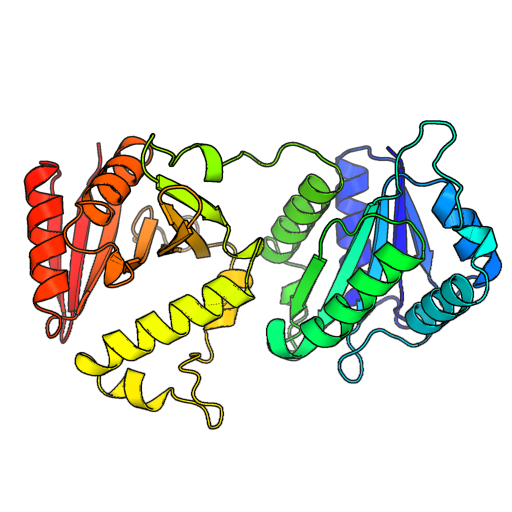5.054 15.635 4.444 1.00 56.50 149 SER A O 1
ATOM 1198 N N . GLU A 1 150 ? 7.065 14.658 4.481 1.00 61.47 150 GLU A N 1
ATOM 1199 C CA . GLU A 1 150 ? 6.613 13.382 3.919 1.00 61.47 150 GLU A CA 1
ATOM 1200 C C . GLU A 1 150 ? 5.690 12.607 4.883 1.00 61.47 150 GLU A C 1
ATOM 1202 O O . GLU A 1 150 ? 4.554 12.315 4.498 1.00 61.47 150 GLU A O 1
ATOM 1207 N N . PRO A 1 151 ? 6.073 12.360 6.152 1.00 68.12 151 PRO A N 1
ATOM 1208 C CA . PRO A 1 151 ? 5.156 11.836 7.167 1.00 68.12 151 PRO A CA 1
ATOM 1209 C C . PRO A 1 151 ? 3.875 12.662 7.275 1.00 68.12 151 PRO A C 1
ATOM 1211 O O . PRO A 1 151 ? 2.781 12.102 7.322 1.00 68.12 151 PRO A O 1
ATOM 1214 N N . THR A 1 152 ? 3.988 13.993 7.243 1.00 75.00 152 THR A N 1
ATOM 1215 C CA . THR A 1 152 ? 2.825 14.888 7.241 1.00 75.00 152 THR A CA 1
ATOM 1216 C C . THR A 1 152 ? 1.902 14.604 6.051 1.00 75.00 152 THR A C 1
ATOM 1218 O O . THR A 1 152 ? 0.709 14.403 6.260 1.00 75.00 152 THR A O 1
ATOM 1221 N N . LYS A 1 153 ? 2.422 14.506 4.817 1.00 78.12 153 LYS A N 1
ATOM 1222 C CA . LYS A 1 153 ? 1.623 14.159 3.623 1.00 78.12 153 LYS A CA 1
ATOM 1223 C C . LYS A 1 153 ? 0.890 12.824 3.797 1.00 78.12 153 LYS A C 1
ATOM 1225 O O . LYS A 1 153 ? -0.308 12.765 3.530 1.00 78.12 153 LYS A O 1
ATOM 1230 N N . LYS A 1 154 ? 1.556 11.795 4.334 1.00 83.69 154 LYS A N 1
ATOM 1231 C CA . LYS A 1 154 ? 0.925 10.490 4.599 1.00 83.69 154 LYS A CA 1
ATOM 1232 C C . LYS A 1 154 ? -0.232 10.576 5.595 1.00 83.69 154 LYS A C 1
ATOM 1234 O O . LYS A 1 154 ? -1.268 9.954 5.372 1.00 83.69 154 LYS A O 1
ATOM 1239 N N . HIS A 1 155 ? -0.096 11.366 6.666 1.00 88.81 155 HIS A N 1
ATOM 1240 C CA . HIS A 1 155 ? -1.209 11.615 7.593 1.00 88.81 155 HIS A CA 1
ATOM 1241 C C . HIS A 1 155 ? -2.375 12.295 6.872 1.00 88.81 155 HIS A C 1
ATOM 1243 O O . HIS A 1 155 ? -3.522 11.888 7.042 1.00 88.81 155 HIS A O 1
ATOM 1249 N N . GLN A 1 156 ? -2.097 13.296 6.033 1.00 88.00 156 GLN A N 1
ATOM 1250 C CA . GLN A 1 156 ? -3.137 14.000 5.283 1.00 88.00 156 GLN A CA 1
ATOM 1251 C C . GLN A 1 156 ? -3.901 13.060 4.347 1.00 88.00 156 GLN A C 1
ATOM 1253 O O . GLN A 1 156 ? -5.130 13.052 4.354 1.00 88.00 156 GLN A O 1
ATOM 1258 N N . GLU A 1 157 ? -3.191 12.251 3.562 1.00 86.69 157 GLU A N 1
ATOM 1259 C CA . GLU A 1 157 ? -3.786 11.269 2.648 1.00 86.69 157 GLU A CA 1
ATOM 1260 C C . GLU A 1 157 ? -4.600 10.213 3.399 1.00 86.69 157 GLU A C 1
ATOM 1262 O O . GLU A 1 157 ? -5.743 9.934 3.028 1.00 86.69 157 GLU A O 1
ATOM 1267 N N . PHE A 1 158 ? -4.057 9.685 4.500 1.00 91.88 158 PHE A N 1
ATOM 1268 C CA . PHE A 1 158 ? -4.750 8.735 5.363 1.00 91.88 158 PHE A CA 1
ATOM 1269 C C . PHE A 1 158 ? -6.054 9.316 5.924 1.00 91.88 158 PHE A C 1
ATOM 1271 O O . PHE A 1 158 ? -7.114 8.705 5.769 1.00 91.88 158 PHE A O 1
ATOM 1278 N N . ILE A 1 159 ? -6.005 10.514 6.518 1.00 93.06 159 ILE A N 1
ATOM 1279 C CA . ILE A 1 159 ? -7.183 11.169 7.097 1.00 93.06 159 ILE A CA 1
ATOM 1280 C C . ILE A 1 159 ? -8.217 11.492 6.017 1.00 93.06 159 ILE A C 1
ATOM 1282 O O . ILE A 1 159 ? -9.397 11.197 6.216 1.00 93.06 159 ILE A O 1
ATOM 1286 N N . LYS A 1 160 ? -7.803 12.033 4.860 1.00 89.94 160 LYS A N 1
ATOM 1287 C CA . LYS A 1 160 ? -8.712 12.284 3.728 1.00 89.94 160 LYS A CA 1
ATOM 1288 C C . LYS A 1 160 ? -9.445 11.007 3.322 1.00 89.94 160 LYS A C 1
ATOM 1290 O O . LYS A 1 160 ? -10.675 11.002 3.268 1.00 89.94 160 LYS A O 1
ATOM 1295 N N . LYS A 1 161 ? -8.702 9.910 3.134 1.00 88.25 161 LYS A N 1
ATOM 1296 C CA . LYS A 1 161 ? -9.239 8.604 2.737 1.00 88.25 161 LYS A CA 1
ATOM 1297 C C . LYS A 1 161 ? -10.283 8.081 3.723 1.00 88.25 161 LYS A C 1
ATOM 1299 O O . LYS A 1 161 ? -11.406 7.781 3.318 1.00 88.25 161 LYS A O 1
ATOM 1304 N N . ILE A 1 162 ? -9.958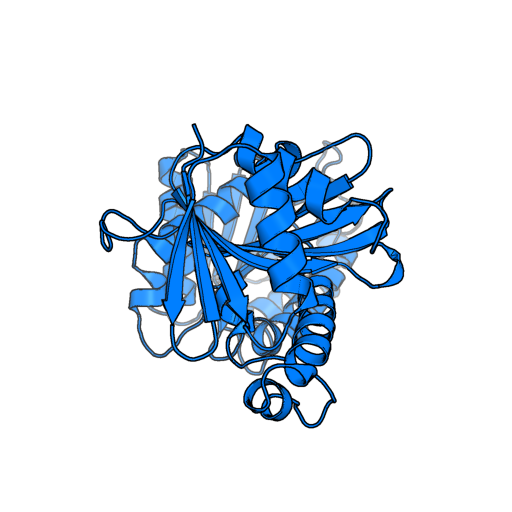 7.989 5.015 1.00 91.44 162 ILE A N 1
ATOM 1305 C CA . ILE A 1 162 ? -10.888 7.413 6.007 1.00 91.44 162 ILE A CA 1
ATOM 1306 C C . ILE A 1 162 ? -12.114 8.308 6.242 1.00 91.44 162 ILE A C 1
ATOM 1308 O O . ILE A 1 162 ? -13.208 7.809 6.514 1.00 91.44 162 ILE A O 1
ATOM 1312 N N . CYS A 1 163 ? -11.953 9.622 6.067 1.00 89.19 163 CYS A N 1
ATOM 1313 C CA . CYS A 1 163 ? -13.029 10.602 6.167 1.00 89.19 163 CYS A CA 1
ATOM 1314 C C . CYS A 1 163 ? -13.887 10.711 4.896 1.00 89.19 163 CYS A C 1
ATOM 1316 O O . CYS A 1 163 ? -14.894 11.417 4.912 1.00 89.19 163 CYS A O 1
ATOM 1318 N N . GLY A 1 164 ? -13.520 10.031 3.804 1.00 84.06 164 GLY A N 1
ATOM 1319 C CA . GLY A 1 164 ? -14.221 10.143 2.522 1.00 84.06 164 GLY A CA 1
ATOM 1320 C C . GLY A 1 164 ? -14.123 11.540 1.904 1.00 84.06 164 GLY A C 1
ATOM 1321 O O . GLY A 1 164 ? -15.067 12.000 1.271 1.00 84.06 164 GLY A O 1
ATOM 1322 N N . ILE A 1 165 ? -13.011 12.236 2.141 1.00 81.06 165 ILE A N 1
ATOM 1323 C CA . ILE A 1 165 ? -12.667 13.473 1.446 1.00 81.06 165 ILE A CA 1
ATOM 1324 C C . ILE A 1 165 ? -11.925 13.044 0.189 1.00 81.06 165 ILE A C 1
ATOM 1326 O O . ILE A 1 165 ? -10.865 12.431 0.311 1.00 81.06 165 ILE A O 1
ATOM 1330 N N . ASP A 1 166 ? -12.489 13.341 -0.982 1.00 58.59 166 ASP A N 1
ATOM 1331 C CA . ASP A 1 166 ? -11.953 12.913 -2.276 1.00 58.59 166 ASP A CA 1
ATOM 1332 C C . ASP A 1 166 ? -10.439 13.170 -2.362 1.00 58.59 166 ASP A C 1
ATOM 1334 O O . ASP A 1 166 ? -9.966 14.309 -2.439 1.00 58.59 166 ASP A O 1
ATOM 1338 N N . ALA A 1 167 ? -9.667 12.083 -2.311 1.00 50.09 167 ALA A N 1
ATOM 1339 C CA . ALA A 1 167 ? -8.319 12.061 -2.843 1.00 50.09 167 ALA A CA 1
ATOM 1340 C C . ALA A 1 167 ? -8.475 12.067 -4.365 1.00 50.09 167 ALA A C 1
ATOM 1342 O O . ALA A 1 167 ? -9.317 11.337 -4.883 1.00 50.09 167 ALA A O 1
ATOM 1343 N N . GLU A 1 168 ? -7.719 12.906 -5.076 1.00 46.25 168 GLU A N 1
ATOM 1344 C CA . GLU A 1 168 ? -7.728 12.915 -6.541 1.00 46.25 168 GLU A CA 1
ATOM 1345 C C . GLU A 1 168 ? -7.577 11.474 -7.058 1.00 46.25 168 GLU A C 1
ATOM 1347 O O . GLU A 1 168 ? -6.515 10.871 -6.910 1.00 46.25 168 GLU A O 1
ATOM 1352 N N . GLU A 1 169 ? -8.651 10.905 -7.619 1.00 44.81 169 GLU A N 1
ATOM 1353 C CA . GLU A 1 169 ? -8.695 9.537 -8.142 1.00 44.81 169 GLU A CA 1
ATOM 1354 C C . GLU A 1 169 ? -7.743 9.404 -9.343 1.00 44.81 169 GLU A C 1
ATOM 1356 O O . GLU A 1 169 ? -8.146 9.445 -10.507 1.00 44.81 169 GLU A O 1
ATOM 1361 N N . ARG A 1 170 ? -6.442 9.226 -9.092 1.00 47.69 170 ARG A N 1
ATOM 1362 C CA . ARG A 1 170 ? -5.463 8.966 -10.158 1.00 47.69 170 ARG A CA 1
ATOM 1363 C C . ARG A 1 170 ? -5.660 7.582 -10.785 1.00 47.69 170 ARG A C 1
ATOM 1365 O O . ARG A 1 170 ? -5.363 7.407 -11.965 1.00 47.69 170 ARG A O 1
ATOM 1372 N N . SER A 1 171 ? -6.222 6.615 -10.050 1.00 45.81 171 SER A N 1
ATOM 1373 C CA . SER A 1 171 ? -6.492 5.257 -10.558 1.00 45.81 171 SER A CA 1
ATOM 1374 C C . SER A 1 171 ? -7.552 5.231 -11.672 1.00 45.81 171 SER A C 1
ATOM 1376 O O . SER A 1 171 ? -7.441 4.436 -12.608 1.00 45.81 171 SER A O 1
ATOM 1378 N N . ALA A 1 172 ? -8.528 6.148 -11.638 1.00 45.78 172 ALA A N 1
ATOM 1379 C CA . ALA A 1 172 ? -9.555 6.277 -12.673 1.00 45.78 172 ALA A CA 1
ATOM 1380 C C . ALA A 1 172 ? -9.013 6.890 -13.981 1.00 45.78 172 ALA A C 1
ATOM 1382 O O . ALA A 1 172 ? -9.528 6.589 -15.065 1.00 45.78 172 ALA A O 1
ATOM 1383 N N . ALA A 1 173 ? -7.950 7.701 -13.899 1.00 51.38 173 ALA A N 1
ATOM 1384 C CA . ALA A 1 173 ? -7.401 8.447 -15.032 1.00 51.38 173 ALA A CA 1
ATOM 1385 C C . ALA A 1 173 ? -6.689 7.560 -16.073 1.00 51.38 173 ALA A C 1
ATOM 1387 O O . ALA A 1 173 ? -6.700 7.884 -17.260 1.00 51.38 173 ALA A O 1
ATOM 1388 N N . ILE A 1 174 ? -6.119 6.417 -15.666 1.00 58.66 174 ILE A N 1
ATOM 1389 C CA . ILE A 1 174 ? -5.464 5.455 -16.572 1.00 58.66 174 ILE A CA 1
ATOM 1390 C C . ILE A 1 174 ? -6.359 4.218 -16.712 1.00 58.66 174 ILE A C 1
ATOM 1392 O O . ILE A 1 174 ? -6.051 3.119 -16.243 1.00 58.66 174 ILE A O 1
ATOM 1396 N N . SER A 1 175 ? -7.510 4.405 -17.355 1.00 59.38 175 SER A N 1
ATOM 1397 C CA . SER A 1 175 ? -8.443 3.323 -17.660 1.00 59.38 175 SER A CA 1
ATOM 1398 C C . SER A 1 175 ? -8.792 3.293 -19.148 1.00 59.38 175 SER A C 1
ATOM 1400 O O . SER A 1 175 ? -9.045 4.308 -19.792 1.00 59.38 175 SER A O 1
ATOM 1402 N N . SER A 1 176 ? -8.795 2.090 -19.720 1.00 65.25 176 SER A N 1
ATOM 1403 C CA . SER A 1 176 ? -9.351 1.821 -21.045 1.00 65.25 176 SER A CA 1
ATOM 1404 C C . SER A 1 176 ? -10.443 0.761 -20.922 1.00 65.25 176 SER A C 1
ATOM 1406 O O . SER A 1 176 ? -10.542 0.058 -19.917 1.00 65.25 176 SER A O 1
ATOM 1408 N N . LYS A 1 177 ? -11.236 0.541 -21.981 1.00 66.56 177 LYS A N 1
ATOM 1409 C CA . LYS A 1 177 ? -12.214 -0.569 -22.014 1.00 66.56 177 LYS A CA 1
ATOM 1410 C C . LYS A 1 177 ? -11.582 -1.950 -21.749 1.00 66.56 177 LYS A C 1
ATOM 1412 O O . LYS A 1 177 ? -12.311 -2.918 -21.537 1.00 66.56 177 LYS A O 1
ATOM 1417 N N . ARG A 1 178 ? -10.249 -2.072 -21.822 1.00 78.44 178 ARG A N 1
ATOM 1418 C CA . ARG A 1 178 ? -9.519 -3.342 -21.778 1.00 78.44 178 ARG A CA 1
ATOM 1419 C C . ARG A 1 178 ? -8.721 -3.557 -20.491 1.00 78.44 178 ARG A C 1
ATOM 1421 O O . ARG A 1 178 ? -8.631 -4.707 -20.053 1.00 78.44 178 ARG A O 1
ATOM 1428 N N . PHE A 1 179 ? -8.173 -2.503 -19.890 1.00 86.44 179 PHE A N 1
ATOM 1429 C CA . PHE A 1 179 ? -7.383 -2.580 -18.660 1.00 86.44 179 PHE A CA 1
ATOM 1430 C C . PHE A 1 179 ? -7.591 -1.357 -17.763 1.00 86.44 179 PHE A C 1
ATOM 1432 O O . PHE A 1 179 ? -8.005 -0.299 -18.232 1.00 86.44 179 PHE A O 1
ATOM 1439 N N . TYR A 1 180 ? -7.258 -1.512 -16.485 1.00 84.88 180 TYR A N 1
ATOM 1440 C CA . TYR A 1 180 ? -7.186 -0.424 -15.512 1.00 84.88 180 TYR A CA 1
ATOM 1441 C C . TYR A 1 180 ? -6.080 -0.696 -14.488 1.00 84.88 180 TYR A C 1
ATOM 1443 O O . TYR A 1 180 ? -5.613 -1.836 -14.354 1.00 84.88 180 TYR A O 1
ATOM 1451 N N . LEU A 1 181 ? -5.671 0.353 -13.780 1.00 88.50 181 LEU A N 1
ATOM 1452 C CA . LEU A 1 181 ? -4.716 0.281 -12.680 1.00 88.50 181 LEU A CA 1
ATOM 1453 C C . LEU A 1 181 ? -5.457 0.353 -11.343 1.00 88.50 181 LEU A C 1
ATOM 1455 O O . LEU A 1 181 ? -6.379 1.145 -11.184 1.00 88.50 181 LEU A O 1
ATOM 1459 N N . SER A 1 182 ? -5.050 -0.469 -10.380 1.00 85.81 182 SER A N 1
ATOM 1460 C CA . SER A 1 182 ? -5.405 -0.283 -8.968 1.00 85.81 182 SER A CA 1
ATOM 1461 C C . SER A 1 182 ? -4.135 -0.034 -8.175 1.00 85.81 182 SER A C 1
ATOM 1463 O O . SER A 1 182 ? -3.129 -0.695 -8.447 1.00 85.81 182 SER A O 1
ATOM 1465 N N . GLU A 1 183 ? -4.172 0.881 -7.213 1.00 86.12 183 GLU A N 1
ATOM 1466 C CA . GLU A 1 183 ? -3.021 1.148 -6.349 1.00 86.12 183 GLU A CA 1
ATOM 1467 C C . GLU A 1 183 ? -2.563 -0.137 -5.657 1.00 86.12 183 GLU A C 1
ATOM 1469 O O . GLU A 1 183 ? -3.374 -0.952 -5.207 1.00 86.12 183 GLU A O 1
ATOM 1474 N N . ALA A 1 184 ? -1.250 -0.345 -5.574 1.00 87.75 184 ALA A N 1
ATOM 1475 C CA . ALA A 1 184 ? -0.718 -1.509 -4.878 1.00 87.75 184 ALA A CA 1
ATOM 1476 C C . ALA A 1 184 ? -1.022 -1.464 -3.373 1.00 87.75 184 ALA A C 1
ATOM 1478 O O . ALA A 1 184 ? -1.128 -2.520 -2.756 1.00 87.75 184 ALA A O 1
ATOM 1479 N N . SER A 1 185 ? -1.219 -0.271 -2.798 1.00 77.94 185 SER A N 1
ATOM 1480 C CA . SER A 1 185 ? -1.610 -0.062 -1.396 1.00 77.94 185 SER A CA 1
ATOM 1481 C C . SER A 1 185 ? -2.923 -0.779 -1.036 1.00 77.94 185 SER A C 1
ATOM 1483 O O . SER A 1 185 ? -3.076 -1.273 0.079 1.00 77.94 185 SER A O 1
ATOM 1485 N N . GLU A 1 186 ? -3.851 -0.921 -1.991 1.00 78.62 186 GLU A N 1
ATOM 1486 C CA . GLU A 1 186 ? -5.110 -1.654 -1.806 1.00 78.62 186 GLU A CA 1
ATOM 1487 C C . GLU A 1 186 ? -4.896 -3.165 -1.647 1.00 78.62 186 GLU A C 1
ATOM 1489 O O . GLU A 1 186 ? -5.736 -3.863 -1.075 1.00 78.62 186 GLU A O 1
ATOM 1494 N N . ASN A 1 187 ? -3.797 -3.701 -2.187 1.00 80.56 187 ASN A N 1
ATOM 1495 C CA . ASN A 1 187 ? -3.477 -5.121 -2.108 1.00 80.56 187 ASN A CA 1
ATOM 1496 C C . ASN A 1 187 ? -1.963 -5.372 -2.163 1.00 80.56 187 ASN A C 1
ATOM 1498 O O . ASN A 1 187 ? -1.443 -5.974 -3.112 1.00 80.56 187 ASN A O 1
ATOM 1502 N N . ARG A 1 188 ? -1.272 -4.929 -1.107 1.00 85.88 188 ARG A N 1
ATOM 1503 C CA . ARG A 1 188 ? 0.187 -5.021 -0.961 1.00 85.88 188 ARG A CA 1
ATOM 1504 C C . ARG A 1 188 ? 0.706 -6.438 -1.200 1.00 85.88 188 ARG A C 1
ATOM 1506 O O . ARG A 1 188 ? 1.594 -6.637 -2.019 1.00 85.88 188 ARG A O 1
ATOM 1513 N N . ARG A 1 189 ? 0.052 -7.441 -0.612 1.00 85.06 189 ARG A N 1
ATOM 1514 C CA . ARG A 1 189 ? 0.429 -8.853 -0.767 1.00 85.06 189 ARG A CA 1
ATOM 1515 C C . ARG A 1 189 ? 0.371 -9.349 -2.215 1.00 85.06 189 ARG A C 1
ATOM 1517 O O . ARG A 1 189 ? 1.192 -10.166 -2.631 1.00 85.06 189 ARG A O 1
ATOM 1524 N N . VAL A 1 190 ? -0.618 -8.915 -3.003 1.00 91.00 190 VAL A N 1
ATOM 1525 C CA . VAL A 1 190 ? -0.668 -9.256 -4.436 1.00 91.00 190 VAL A CA 1
ATOM 1526 C C . VAL A 1 190 ? 0.467 -8.574 -5.186 1.00 91.00 190 VAL A C 1
ATOM 1528 O O . VAL A 1 190 ? 1.079 -9.216 -6.039 1.00 91.00 190 VAL A O 1
ATOM 1531 N N . PHE A 1 191 ? 0.757 -7.310 -4.875 1.00 92.50 191 PHE A N 1
ATOM 1532 C CA . PHE A 1 191 ? 1.876 -6.598 -5.479 1.00 92.50 191 PHE A CA 1
ATOM 1533 C C . PHE A 1 191 ? 3.215 -7.275 -5.158 1.00 92.50 191 PHE A C 1
ATOM 1535 O O . PHE A 1 191 ? 3.941 -7.599 -6.088 1.00 92.50 191 PHE A O 1
ATOM 1542 N N . GLU A 1 192 ? 3.489 -7.609 -3.895 1.00 89.31 192 GLU A N 1
ATOM 1543 C CA . GLU A 1 192 ? 4.699 -8.333 -3.468 1.00 89.31 192 GLU A CA 1
ATOM 1544 C C . GLU A 1 192 ? 4.855 -9.671 -4.204 1.00 89.31 192 GLU A C 1
ATOM 1546 O O . GLU A 1 192 ? 5.931 -10.005 -4.692 1.00 89.31 192 GLU A O 1
ATOM 1551 N N . ARG A 1 193 ? 3.761 -10.423 -4.386 1.00 91.12 193 ARG A N 1
ATOM 1552 C CA . ARG A 1 193 ? 3.778 -11.673 -5.166 1.00 91.12 193 ARG A CA 1
ATOM 1553 C C . ARG A 1 193 ? 4.056 -11.452 -6.651 1.00 91.12 193 ARG A C 1
ATOM 1555 O O . ARG A 1 193 ? 4.722 -12.276 -7.273 1.00 91.12 193 ARG A O 1
ATOM 1562 N N . LEU A 1 194 ? 3.527 -10.383 -7.244 1.00 94.31 194 LEU A N 1
ATOM 1563 C CA . LEU A 1 194 ? 3.829 -10.023 -8.631 1.00 94.31 194 LEU A CA 1
ATOM 1564 C C . LEU A 1 194 ? 5.277 -9.557 -8.777 1.00 94.31 194 LEU A C 1
ATOM 1566 O O . LEU A 1 194 ? 5.920 -9.904 -9.764 1.00 94.31 194 LEU A O 1
ATOM 1570 N N . PHE A 1 195 ? 5.778 -8.814 -7.795 1.00 92.25 195 PHE A N 1
ATOM 1571 C CA . PHE A 1 195 ? 7.146 -8.325 -7.754 1.00 92.25 195 PHE A CA 1
ATOM 1572 C C . PHE A 1 195 ? 8.143 -9.476 -7.603 1.00 92.25 195 PHE A C 1
ATOM 1574 O O . PHE A 1 195 ? 9.113 -9.543 -8.347 1.00 92.25 195 PHE A O 1
ATOM 1581 N N . ASN A 1 196 ? 7.827 -10.469 -6.769 1.00 90.75 196 ASN A N 1
ATOM 1582 C CA . ASN A 1 196 ? 8.573 -11.723 -6.685 1.00 90.75 196 ASN A CA 1
ATOM 1583 C C . ASN A 1 196 ? 8.711 -12.407 -8.064 1.00 90.75 196 ASN A C 1
ATOM 1585 O O . ASN A 1 196 ? 9.805 -12.772 -8.488 1.00 90.75 196 ASN A O 1
ATOM 1589 N N . LEU A 1 197 ? 7.609 -12.526 -8.818 1.00 92.69 197 LEU A N 1
ATOM 1590 C CA . LEU A 1 197 ? 7.641 -13.083 -10.180 1.00 92.69 197 LEU A CA 1
ATOM 1591 C C . LEU A 1 197 ? 8.442 -12.211 -11.156 1.00 92.69 197 LEU A C 1
ATOM 1593 O O . LEU A 1 197 ? 9.087 -12.739 -12.063 1.00 92.69 197 LEU A O 1
ATOM 1597 N N . TYR A 1 198 ? 8.377 -10.890 -10.991 1.00 92.94 198 TYR A N 1
ATOM 1598 C CA . TYR A 1 198 ? 9.142 -9.943 -11.789 1.00 92.94 198 TYR A CA 1
ATOM 1599 C C . TYR A 1 198 ? 10.649 -10.122 -11.574 1.00 92.94 198 TYR A C 1
ATOM 1601 O O . TYR A 1 198 ? 11.366 -10.334 -12.552 1.00 92.94 198 TYR A O 1
ATOM 1609 N N . ILE A 1 199 ? 11.112 -10.122 -10.321 1.00 90.12 199 ILE A N 1
ATOM 1610 C CA . ILE A 1 199 ? 12.529 -10.310 -9.987 1.00 90.12 199 ILE A CA 1
ATOM 1611 C C . ILE A 1 199 ? 13.008 -11.697 -10.408 1.00 90.12 199 ILE A C 1
ATOM 1613 O O . ILE A 1 199 ? 14.069 -11.809 -11.019 1.00 90.12 199 ILE A O 1
ATOM 1617 N N . TYR A 1 200 ? 12.198 -12.742 -10.207 1.00 90.44 200 TYR A N 1
ATOM 1618 C CA . TYR A 1 200 ? 12.512 -14.073 -10.724 1.00 90.44 200 TYR A CA 1
ATOM 1619 C C . TYR A 1 200 ? 12.766 -14.055 -12.240 1.00 90.44 200 TYR A C 1
ATOM 1621 O O . TYR A 1 200 ? 13.752 -14.622 -12.706 1.00 90.44 200 TYR A O 1
ATOM 1629 N N . GLU A 1 201 ? 11.938 -13.366 -13.035 1.00 91.94 201 GLU A N 1
ATOM 1630 C CA . GLU A 1 201 ? 12.204 -13.223 -14.471 1.00 91.94 201 GLU A CA 1
ATOM 1631 C C . GLU A 1 201 ? 13.434 -12.349 -14.766 1.00 91.94 201 GLU A C 1
ATOM 1633 O O . GLU A 1 201 ? 14.181 -12.655 -15.702 1.00 91.94 201 GLU A O 1
ATOM 1638 N N . MET A 1 202 ? 13.666 -11.280 -13.998 1.00 91.19 202 MET A N 1
ATOM 1639 C CA . MET A 1 202 ? 14.826 -10.402 -14.186 1.00 91.19 202 MET A CA 1
ATOM 1640 C C . MET A 1 202 ? 16.157 -11.052 -13.814 1.00 91.19 202 MET A C 1
ATOM 1642 O O . MET A 1 202 ? 17.158 -10.754 -14.465 1.00 91.19 202 MET A O 1
ATOM 1646 N N . SER A 1 203 ? 16.159 -12.015 -12.890 1.00 90.19 203 SER A N 1
ATOM 1647 C CA . SER A 1 203 ? 17.346 -12.799 -12.523 1.00 90.19 203 SER A CA 1
ATOM 1648 C C . SER A 1 203 ? 17.987 -13.518 -13.719 1.00 90.19 203 SER A C 1
ATOM 1650 O O . SER A 1 203 ? 19.192 -13.737 -13.745 1.00 90.19 203 SER A O 1
ATOM 1652 N N . SER A 1 204 ? 17.211 -13.803 -14.776 1.00 91.50 204 SER A N 1
ATOM 1653 C CA . SER A 1 204 ? 17.739 -14.372 -16.027 1.00 91.50 204 SER A CA 1
ATOM 1654 C C . SER A 1 204 ? 18.596 -13.400 -16.854 1.00 91.50 204 SER A C 1
ATOM 1656 O O . SER A 1 204 ? 19.252 -13.820 -17.809 1.00 91.50 204 SER A O 1
ATOM 1658 N N . TYR A 1 205 ? 18.579 -12.108 -16.514 1.00 91.62 205 TYR A N 1
ATOM 1659 C CA . TYR A 1 205 ? 19.309 -11.041 -17.202 1.00 91.62 205 TYR A CA 1
ATOM 1660 C C . TYR A 1 205 ? 20.320 -10.316 -16.304 1.00 91.62 205 TYR A C 1
ATOM 1662 O O . TYR A 1 205 ? 21.185 -9.627 -16.842 1.00 91.62 205 TYR A O 1
ATOM 1670 N N . ALA A 1 206 ? 20.200 -10.437 -14.980 1.00 87.38 206 ALA A N 1
ATOM 1671 C CA . ALA A 1 206 ? 21.064 -9.797 -13.995 1.00 87.38 206 ALA A CA 1
ATOM 1672 C C . ALA A 1 206 ? 21.324 -10.761 -12.826 1.00 87.38 206 ALA A C 1
ATOM 1674 O O . ALA A 1 206 ? 20.435 -10.998 -12.011 1.00 87.38 206 ALA A O 1
ATOM 1675 N N . GLU A 1 207 ? 22.539 -11.314 -12.747 1.00 83.38 207 GLU A N 1
ATOM 1676 C CA . GLU A 1 207 ? 22.891 -12.375 -11.784 1.00 83.38 207 GLU A CA 1
ATOM 1677 C C . GLU A 1 207 ? 22.670 -11.954 -10.325 1.00 83.38 207 GLU A C 1
ATOM 1679 O O . GLU A 1 207 ? 22.106 -12.722 -9.551 1.00 83.38 207 GLU A O 1
ATOM 1684 N N . TRP A 1 208 ? 23.002 -10.706 -9.977 1.00 81.81 208 TRP A N 1
ATOM 1685 C CA . TRP A 1 208 ? 22.836 -10.167 -8.621 1.00 81.81 208 TRP A CA 1
ATOM 1686 C C . TRP A 1 208 ? 21.379 -10.173 -8.131 1.00 81.81 208 TRP A C 1
ATOM 1688 O O . TRP A 1 208 ? 21.137 -10.284 -6.936 1.00 81.81 208 TRP A O 1
ATOM 1698 N N . MET A 1 209 ? 20.391 -10.111 -9.032 1.00 80.94 209 MET A N 1
ATOM 1699 C CA . MET A 1 209 ? 18.975 -10.233 -8.654 1.00 80.94 209 MET A CA 1
ATOM 1700 C C . MET A 1 209 ? 18.597 -11.672 -8.276 1.00 80.94 209 MET A C 1
ATOM 1702 O O . MET A 1 209 ? 17.633 -11.891 -7.545 1.00 80.94 209 MET A O 1
ATOM 1706 N N . GLY A 1 210 ? 19.339 -12.662 -8.783 1.00 73.81 210 GLY A N 1
ATOM 1707 C CA . GLY A 1 210 ? 19.179 -14.071 -8.427 1.00 73.81 210 GLY A CA 1
ATOM 1708 C C . GLY A 1 210 ? 19.624 -14.382 -6.996 1.00 73.81 210 GLY A C 1
ATOM 1709 O O . GLY A 1 210 ? 19.088 -15.299 -6.377 1.00 73.81 210 GLY A O 1
ATOM 1710 N N . GLU A 1 211 ? 20.556 -13.595 -6.458 1.00 79.75 211 GLU A N 1
ATOM 1711 C CA . GLU A 1 211 ? 21.060 -13.715 -5.084 1.00 79.75 211 GLU A CA 1
ATOM 1712 C C . GLU A 1 211 ? 20.071 -13.169 -4.039 1.00 79.75 211 GLU A C 1
ATOM 1714 O O . GLU A 1 211 ? 20.207 -13.457 -2.855 1.00 79.75 211 GLU A O 1
ATOM 1719 N N . CYS A 1 212 ? 19.034 -12.437 -4.466 1.00 73.75 212 CYS A N 1
ATOM 1720 C CA . CYS A 1 212 ? 18.006 -11.865 -3.589 1.00 73.75 212 CYS A CA 1
ATOM 1721 C C . CYS A 1 212 ? 16.935 -12.872 -3.126 1.00 73.75 212 CYS A C 1
ATOM 1723 O O . CYS A 1 212 ? 15.925 -12.459 -2.558 1.00 73.75 212 CYS A O 1
ATOM 1725 N N . MET A 1 213 ? 17.084 -14.169 -3.418 1.00 81.62 213 MET A N 1
ATOM 1726 C CA . MET A 1 213 ? 16.108 -15.175 -2.999 1.00 81.62 213 MET A CA 1
ATOM 1727 C C . MET A 1 213 ? 16.283 -15.512 -1.517 1.00 81.62 213 MET A C 1
ATOM 1729 O O . MET A 1 213 ? 17.341 -15.967 -1.087 1.00 81.62 213 MET A O 1
ATOM 1733 N N . THR A 1 214 ? 15.216 -15.341 -0.752 1.00 78.75 214 THR A N 1
ATOM 1734 C CA . THR A 1 214 ? 15.138 -15.721 0.659 1.00 78.75 214 THR A CA 1
ATOM 1735 C C . THR A 1 214 ? 14.968 -17.236 0.837 1.00 78.75 214 THR A C 1
ATOM 1737 O O . THR A 1 214 ? 14.642 -17.975 -0.098 1.00 78.75 214 THR A O 1
ATOM 1740 N N . GLU A 1 215 ? 15.128 -17.721 2.073 1.00 80.75 215 GLU A N 1
ATOM 1741 C CA . GLU A 1 215 ? 14.927 -19.138 2.419 1.00 80.75 215 GLU A CA 1
ATOM 1742 C C . GLU A 1 215 ? 13.477 -19.624 2.215 1.00 80.75 215 GLU A C 1
ATOM 1744 O O . GLU A 1 215 ? 13.250 -20.819 2.027 1.00 80.75 215 GLU A O 1
ATOM 1749 N N . ASP A 1 216 ? 12.492 -18.718 2.188 1.00 81.19 216 ASP A N 1
ATOM 1750 C CA . ASP A 1 216 ? 11.081 -19.015 1.905 1.00 81.19 216 ASP A CA 1
ATOM 1751 C C . ASP A 1 216 ? 10.699 -18.860 0.416 1.00 81.19 216 ASP A C 1
ATOM 1753 O O . ASP A 1 216 ? 9.517 -18.811 0.068 1.00 81.19 216 ASP A O 1
ATOM 1757 N N . ALA A 1 217 ? 11.700 -18.864 -0.475 1.00 81.88 217 ALA A N 1
ATOM 1758 C CA . ALA A 1 217 ? 11.556 -18.806 -1.933 1.00 81.88 217 ALA A CA 1
ATOM 1759 C C . ALA A 1 217 ? 10.865 -17.528 -2.447 1.00 81.88 217 ALA A C 1
ATOM 1761 O O . ALA A 1 217 ? 10.144 -17.546 -3.456 1.00 81.88 217 ALA A O 1
ATOM 1762 N N . LEU A 1 218 ? 11.102 -16.409 -1.762 1.00 77.50 218 LEU A N 1
ATOM 1763 C CA . LEU A 1 218 ? 10.682 -15.086 -2.189 1.00 77.50 218 LEU A CA 1
ATOM 1764 C C . LEU A 1 218 ? 11.900 -14.289 -2.673 1.00 77.50 218 LEU A C 1
ATOM 1766 O O . LEU A 1 218 ? 12.876 -14.083 -1.967 1.00 77.50 218 LEU A O 1
ATOM 1770 N N . PHE A 1 219 ? 11.829 -13.793 -3.899 1.00 71.06 219 PHE A N 1
ATOM 1771 C CA . PHE A 1 219 ? 12.661 -12.707 -4.392 1.00 71.06 219 PHE A CA 1
ATOM 1772 C C . PHE A 1 219 ? 12.041 -11.393 -3.916 1.00 71.06 219 PHE A C 1
ATOM 1774 O O . PHE A 1 219 ? 11.406 -10.670 -4.688 1.00 71.06 219 PHE A O 1
ATOM 1781 N N . ILE A 1 220 ? 12.145 -11.126 -2.617 1.00 62.78 220 ILE A N 1
ATOM 1782 C CA . ILE A 1 220 ? 11.814 -9.822 -2.048 1.00 62.78 220 ILE A CA 1
ATOM 1783 C C . ILE A 1 220 ? 13.144 -9.113 -1.836 1.00 62.78 220 ILE A C 1
ATOM 1785 O O . ILE A 1 220 ? 13.865 -9.456 -0.903 1.00 62.78 220 ILE A O 1
ATOM 1789 N N . PRO A 1 221 ? 13.505 -8.138 -2.685 1.00 61.31 221 PRO A N 1
ATOM 1790 C CA . PRO A 1 221 ? 14.574 -7.224 -2.329 1.00 61.31 221 PRO A CA 1
ATOM 1791 C C . PRO A 1 221 ? 14.251 -6.556 -0.996 1.00 61.31 221 PRO A C 1
ATOM 1793 O O . PRO A 1 221 ? 13.093 -6.199 -0.763 1.00 61.31 221 PRO A O 1
ATOM 1796 N N . ASP A 1 222 ? 15.278 -6.253 -0.203 1.00 59.41 222 ASP A N 1
ATOM 1797 C CA . ASP A 1 222 ? 15.184 -5.455 1.034 1.00 59.41 222 ASP A CA 1
ATOM 1798 C C . ASP A 1 222 ? 14.452 -4.103 0.849 1.00 59.41 222 ASP A C 1
ATOM 1800 O O . ASP A 1 222 ? 14.132 -3.422 1.818 1.00 59.41 222 ASP A O 1
ATOM 1804 N N . LYS A 1 223 ? 14.180 -3.717 -0.404 1.00 66.81 223 LYS A N 1
ATOM 1805 C CA . LYS A 1 223 ? 13.639 -2.435 -0.850 1.00 66.81 223 LYS A CA 1
ATOM 1806 C C . LYS A 1 223 ? 12.187 -2.459 -1.330 1.00 66.81 223 LYS A C 1
ATOM 1808 O O . LYS A 1 223 ? 11.682 -1.415 -1.720 1.00 66.81 223 LYS A O 1
ATOM 1813 N N . VAL A 1 224 ? 11.471 -3.593 -1.323 1.00 79.31 224 VAL A N 1
ATOM 1814 C CA . VAL A 1 224 ? 10.037 -3.577 -1.717 1.00 79.31 224 VAL A CA 1
ATOM 1815 C C . VAL A 1 224 ? 9.213 -2.682 -0.783 1.00 79.31 224 VAL A C 1
ATOM 1817 O O . VAL A 1 224 ? 8.228 -2.086 -1.222 1.00 79.31 224 VAL A O 1
ATOM 1820 N N . SER A 1 225 ? 9.648 -2.530 0.473 1.00 77.19 225 SER A N 1
ATOM 1821 C CA . SER A 1 225 ? 9.065 -1.592 1.435 1.00 77.19 225 SER A CA 1
ATOM 1822 C C . SER A 1 225 ? 9.130 -0.141 0.948 1.00 77.19 225 SER A C 1
ATOM 1824 O O . SER A 1 225 ? 8.159 0.589 1.132 1.00 77.19 225 SER A O 1
ATOM 1826 N N . GLU A 1 226 ? 10.197 0.253 0.237 1.00 82.94 226 GLU A N 1
ATOM 1827 C CA . GLU A 1 226 ? 10.400 1.616 -0.277 1.00 82.94 226 GLU A CA 1
ATOM 1828 C C . GLU A 1 226 ? 9.236 2.061 -1.174 1.00 82.94 226 GLU A C 1
ATOM 1830 O O . GLU A 1 226 ? 8.842 3.222 -1.136 1.00 82.94 226 GLU A O 1
ATOM 1835 N N . TYR A 1 227 ? 8.607 1.143 -1.921 1.00 85.44 227 TYR A N 1
ATOM 1836 C CA . TYR A 1 227 ? 7.453 1.474 -2.768 1.00 85.44 227 TYR A CA 1
ATOM 1837 C C . TYR A 1 227 ? 6.192 1.870 -1.990 1.00 85.44 227 TYR A C 1
ATOM 1839 O O . TYR A 1 227 ? 5.285 2.464 -2.568 1.00 85.44 227 TYR A O 1
ATOM 1847 N N . PHE A 1 228 ? 6.114 1.521 -0.707 1.00 82.88 228 PHE A N 1
ATOM 1848 C CA . PHE A 1 228 ? 5.018 1.894 0.193 1.00 82.88 228 PHE A CA 1
ATOM 1849 C C . PHE A 1 228 ? 5.455 2.952 1.217 1.00 82.88 228 PHE A C 1
ATOM 1851 O O . PHE A 1 228 ? 4.625 3.649 1.802 1.00 82.88 228 PHE A O 1
ATOM 1858 N N . GLU A 1 229 ? 6.762 3.076 1.437 1.00 77.31 229 GLU A N 1
ATOM 1859 C CA . GLU A 1 229 ? 7.352 3.992 2.402 1.00 77.31 229 GLU A CA 1
ATOM 1860 C C . GLU A 1 229 ? 7.716 5.351 1.788 1.00 77.31 229 GLU A C 1
ATOM 1862 O O . GLU A 1 229 ? 7.663 6.337 2.515 1.00 77.31 229 GLU A O 1
ATOM 1867 N N . MET A 1 230 ? 8.022 5.442 0.494 1.00 77.81 230 MET A N 1
ATOM 1868 C CA . MET A 1 230 ? 8.427 6.697 -0.151 1.00 77.81 230 MET A CA 1
ATOM 1869 C C . MET A 1 230 ? 7.281 7.336 -0.935 1.00 77.81 230 MET A C 1
ATOM 1871 O O . MET A 1 230 ? 6.685 6.700 -1.804 1.00 77.81 230 MET A O 1
ATOM 1875 N N . SER A 1 231 ? 7.000 8.614 -0.680 1.00 75.81 231 SER A N 1
ATOM 1876 C CA . SER A 1 231 ? 5.922 9.358 -1.359 1.00 75.81 231 SER A CA 1
ATOM 1877 C C . SER A 1 231 ? 6.141 9.560 -2.868 1.00 75.81 231 SER A C 1
ATOM 1879 O O . SER A 1 231 ? 5.189 9.742 -3.628 1.00 75.81 231 SER A O 1
ATOM 1881 N N . GLU A 1 232 ? 7.395 9.506 -3.311 1.00 82.94 232 GLU A N 1
ATOM 1882 C CA . GLU A 1 232 ? 7.825 9.621 -4.703 1.00 82.94 232 GLU A CA 1
ATOM 1883 C C . GLU A 1 232 ? 7.509 8.351 -5.506 1.00 82.94 232 GLU A C 1
ATOM 1885 O O . GLU A 1 232 ? 7.434 8.395 -6.735 1.00 82.94 232 GLU A O 1
ATOM 1890 N N . LYS A 1 233 ? 7.323 7.207 -4.836 1.00 87.44 233 LYS A N 1
ATOM 1891 C CA . LYS A 1 233 ? 7.057 5.915 -5.473 1.00 87.44 233 LYS A CA 1
ATOM 1892 C C . LYS A 1 233 ? 5.556 5.677 -5.591 1.00 87.44 233 LYS A C 1
ATOM 1894 O O . LYS A 1 233 ? 4.805 5.800 -4.631 1.00 87.44 233 LYS A O 1
ATOM 1899 N N . GLN A 1 234 ? 5.111 5.281 -6.779 1.00 90.00 234 GLN A N 1
ATOM 1900 C CA . GLN A 1 234 ? 3.700 5.032 -7.074 1.00 90.00 234 GLN A CA 1
ATOM 1901 C C . GLN A 1 234 ? 3.524 3.643 -7.709 1.00 90.00 234 GLN A C 1
ATOM 1903 O O . GLN A 1 234 ? 3.550 3.507 -8.939 1.00 90.00 234 GLN A O 1
ATOM 1908 N N . PRO A 1 235 ? 3.387 2.586 -6.886 1.00 92.69 235 PRO A N 1
ATOM 1909 C CA . PRO A 1 235 ? 3.182 1.220 -7.357 1.00 92.69 235 PRO A CA 1
ATOM 1910 C C . PRO A 1 235 ? 1.714 0.921 -7.704 1.00 92.69 235 PRO A C 1
ATOM 1912 O O . PRO A 1 235 ? 0.793 1.187 -6.929 1.00 92.69 235 PRO A O 1
ATOM 1915 N N . PHE A 1 236 ? 1.489 0.267 -8.846 1.00 94.06 236 PHE A N 1
ATOM 1916 C CA . PHE A 1 236 ? 0.165 -0.135 -9.321 1.00 94.06 236 PHE A CA 1
ATOM 1917 C C . PHE A 1 236 ? 0.117 -1.597 -9.775 1.00 94.06 236 PHE A C 1
ATOM 1919 O O . PHE A 1 236 ? 1.050 -2.140 -10.371 1.00 94.06 236 PHE A O 1
ATOM 1926 N N . ILE A 1 237 ? -1.041 -2.221 -9.565 1.00 95.12 237 ILE A N 1
ATOM 1927 C CA . ILE A 1 237 ? -1.400 -3.527 -10.118 1.00 95.12 237 ILE A CA 1
ATOM 1928 C C . ILE A 1 237 ? -2.184 -3.307 -11.413 1.00 95.12 237 ILE A C 1
ATOM 1930 O O . ILE A 1 237 ? -3.215 -2.633 -11.430 1.00 95.12 237 ILE A O 1
ATOM 1934 N N . ILE A 1 238 ? -1.733 -3.936 -12.496 1.00 95.31 238 ILE A N 1
ATOM 1935 C CA . ILE A 1 238 ? -2.402 -3.905 -13.799 1.00 95.31 238 ILE A CA 1
ATOM 1936 C C . ILE A 1 238 ? -3.485 -4.984 -13.821 1.00 95.31 238 ILE A C 1
ATOM 1938 O O . ILE A 1 238 ? -3.200 -6.165 -13.590 1.00 95.31 238 ILE A O 1
ATOM 1942 N N . LYS A 1 239 ? -4.724 -4.609 -14.159 1.00 91.88 239 LYS A N 1
ATOM 1943 C CA . LYS A 1 239 ? -5.855 -5.539 -14.289 1.00 91.88 239 LYS A CA 1
ATOM 1944 C C . LYS A 1 239 ? -6.456 -5.507 -15.693 1.00 91.88 239 LYS A C 1
ATOM 1946 O O . LYS A 1 239 ? -6.706 -4.445 -16.247 1.00 91.88 239 LYS A O 1
ATOM 1951 N N . VAL A 1 240 ? -6.740 -6.683 -16.258 1.00 91.88 240 VAL A N 1
ATOM 1952 C CA . VAL A 1 240 ? -7.397 -6.872 -17.566 1.00 91.88 240 VAL A CA 1
ATOM 1953 C C . VAL A 1 240 ? -8.679 -7.668 -17.351 1.00 91.88 240 VAL A C 1
ATOM 1955 O O . VAL A 1 240 ? -8.634 -8.800 -16.870 1.00 91.88 240 VAL A O 1
ATOM 1958 N N . LYS A 1 241 ? -9.837 -7.089 -17.700 1.00 87.69 241 LYS A N 1
ATOM 1959 C CA . LYS A 1 241 ? -11.168 -7.690 -17.450 1.00 87.69 241 LYS A CA 1
ATOM 1960 C C . LYS A 1 241 ? -11.338 -8.186 -15.997 1.00 87.69 241 LYS A C 1
ATOM 1962 O O . LYS A 1 241 ? -11.783 -9.308 -15.765 1.00 87.69 241 LYS A O 1
ATOM 1967 N N . GLY A 1 242 ? -10.905 -7.372 -15.030 1.00 85.94 2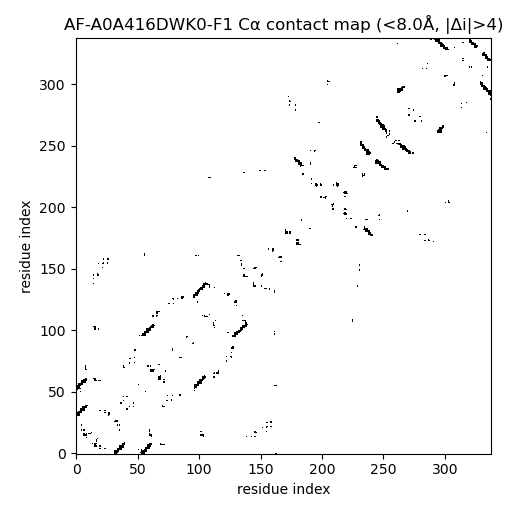42 GLY A N 1
ATOM 1968 C CA . GLY A 1 242 ? -10.977 -7.670 -13.591 1.00 85.94 242 GLY A CA 1
ATOM 1969 C C . GLY A 1 242 ? -9.948 -8.682 -13.070 1.00 85.94 242 GLY A C 1
ATOM 1970 O O . GLY A 1 242 ? -9.904 -8.937 -11.870 1.00 85.94 242 GLY A O 1
ATOM 1971 N N . LYS A 1 243 ? -9.100 -9.255 -13.932 1.00 93.38 243 LYS A N 1
ATOM 1972 C CA . LYS A 1 243 ? -8.061 -10.214 -13.535 1.00 93.38 243 LYS A CA 1
ATOM 1973 C C . LYS A 1 243 ? -6.693 -9.548 -13.463 1.00 93.38 243 LYS A C 1
ATOM 1975 O O . LYS A 1 243 ? -6.375 -8.706 -14.297 1.00 93.38 243 LYS A O 1
ATOM 1980 N N . ILE A 1 244 ? -5.873 -9.975 -12.505 1.00 95.94 244 ILE A N 1
ATOM 1981 C CA . ILE A 1 244 ? -4.483 -9.528 -12.361 1.00 95.94 244 ILE A CA 1
ATOM 1982 C C . ILE A 1 244 ? -3.696 -9.893 -13.627 1.00 95.94 244 ILE A C 1
ATOM 1984 O O . ILE A 1 244 ? -3.722 -11.047 -14.066 1.00 95.94 244 ILE A O 1
ATOM 1988 N N . ALA A 1 245 ? -3.014 -8.904 -14.203 1.00 96.50 245 ALA A N 1
ATOM 1989 C CA . ALA A 1 245 ? -2.263 -9.018 -15.449 1.00 96.50 245 ALA A CA 1
ATOM 1990 C C . ALA A 1 245 ? -0.784 -8.631 -15.322 1.00 96.50 245 ALA A C 1
ATOM 1992 O O . ALA A 1 245 ? 0.010 -9.020 -16.180 1.00 96.50 245 ALA A O 1
ATOM 1993 N N . GLY A 1 246 ? -0.398 -7.908 -14.271 1.00 97.31 246 GLY A N 1
ATOM 1994 C CA . GLY A 1 246 ? 0.972 -7.441 -14.086 1.00 97.31 246 GLY A CA 1
ATOM 1995 C C . GLY A 1 246 ? 1.085 -6.333 -13.044 1.00 97.31 246 GLY A C 1
ATOM 1996 O O . GLY A 1 246 ? 0.133 -6.089 -12.302 1.00 97.31 246 GLY A O 1
ATOM 1997 N N . LEU A 1 247 ? 2.227 -5.652 -13.033 1.00 96.75 247 LEU A N 1
ATOM 1998 C CA . LEU A 1 247 ? 2.477 -4.451 -12.238 1.00 96.75 247 LEU A CA 1
ATOM 1999 C C . LEU A 1 247 ? 3.160 -3.366 -13.075 1.00 96.75 247 LEU A C 1
ATOM 2001 O O . LEU A 1 247 ? 3.776 -3.652 -14.107 1.00 96.75 247 LEU A O 1
ATOM 2005 N N . ILE A 1 248 ? 3.025 -2.129 -12.618 1.00 95.81 248 ILE A N 1
ATOM 2006 C CA . ILE A 1 248 ? 3.790 -0.977 -13.088 1.00 95.81 248 ILE A CA 1
ATOM 2007 C C . ILE A 1 248 ? 4.123 -0.104 -11.880 1.00 95.81 248 ILE A C 1
ATOM 2009 O O . ILE A 1 248 ? 3.276 0.074 -11.006 1.00 95.81 248 ILE A O 1
ATOM 2013 N N . VAL A 1 249 ? 5.344 0.410 -11.816 1.00 94.31 249 VAL A N 1
ATOM 2014 C CA . VAL A 1 249 ? 5.781 1.332 -10.765 1.00 94.31 249 VAL A CA 1
ATOM 2015 C C . VAL A 1 249 ? 6.274 2.609 -11.414 1.00 94.31 249 VAL A C 1
ATOM 2017 O O . VAL A 1 249 ? 7.085 2.563 -12.344 1.00 94.31 249 VAL A O 1
ATOM 2020 N N . PHE A 1 250 ? 5.787 3.740 -10.914 1.00 93.31 250 PHE A N 1
ATOM 2021 C CA . PHE A 1 250 ? 6.325 5.047 -11.256 1.00 93.31 250 PHE A CA 1
ATOM 2022 C C . PHE A 1 250 ? 7.175 5.595 -10.115 1.00 93.31 250 PHE A C 1
ATOM 2024 O O . PHE A 1 250 ? 6.874 5.357 -8.947 1.00 93.31 250 PHE A O 1
ATOM 2031 N N . LEU A 1 251 ? 8.197 6.367 -10.465 1.00 91.12 251 LEU A N 1
ATOM 2032 C CA . LEU A 1 251 ? 8.932 7.222 -9.537 1.00 91.12 251 LEU A CA 1
ATOM 2033 C C . LEU A 1 251 ? 8.770 8.671 -10.008 1.00 91.12 251 LEU A C 1
ATOM 2035 O O . LEU A 1 251 ? 9.030 8.972 -11.172 1.00 91.12 251 LEU A O 1
ATOM 2039 N N . VAL A 1 252 ? 8.332 9.554 -9.118 1.00 88.94 252 VAL A N 1
ATOM 2040 C CA . VAL A 1 252 ? 8.136 10.986 -9.366 1.00 88.94 252 VAL A CA 1
ATOM 2041 C C . VAL A 1 252 ? 9.070 11.760 -8.429 1.00 88.94 252 VAL A C 1
ATOM 2043 O O . VAL A 1 252 ? 8.733 11.920 -7.256 1.00 88.94 252 VAL A O 1
ATOM 2046 N N . PRO A 1 253 ? 10.248 12.197 -8.907 1.00 85.06 253 PRO A N 1
ATOM 2047 C CA . PRO A 1 253 ? 11.246 12.868 -8.074 1.00 85.06 253 PRO A CA 1
ATOM 2048 C C . PRO A 1 253 ? 10.762 14.205 -7.501 1.00 85.06 253 PRO A C 1
ATOM 2050 O O . PRO A 1 253 ? 9.981 14.926 -8.130 1.00 85.06 253 PRO A O 1
ATOM 2053 N N . ASP A 1 254 ? 11.300 14.589 -6.340 1.00 81.94 254 ASP A N 1
ATOM 2054 C CA . ASP A 1 254 ? 11.155 15.945 -5.805 1.00 81.94 254 ASP A CA 1
ATOM 2055 C C . ASP A 1 254 ? 12.106 16.902 -6.543 1.00 81.94 254 ASP A C 1
ATOM 2057 O O . ASP A 1 254 ? 13.247 17.136 -6.138 1.00 81.94 254 ASP A O 1
ATOM 2061 N N . ARG A 1 255 ? 11.626 17.476 -7.650 1.00 77.25 255 ARG A N 1
ATOM 2062 C CA . ARG A 1 255 ? 12.421 18.379 -8.497 1.00 77.25 255 ARG A CA 1
ATOM 2063 C C . ARG A 1 255 ? 12.797 19.707 -7.831 1.00 77.25 255 ARG A C 1
ATOM 2065 O O . ARG A 1 255 ? 13.630 20.426 -8.379 1.00 77.25 255 ARG A O 1
ATOM 2072 N N . GLU A 1 256 ? 12.232 20.051 -6.669 1.00 77.69 256 GLU A N 1
ATOM 2073 C CA . GLU A 1 256 ? 12.746 21.182 -5.879 1.00 77.69 256 GLU A CA 1
ATOM 2074 C C . GLU A 1 256 ? 14.119 20.854 -5.280 1.00 77.69 256 GLU A C 1
ATOM 2076 O O . GLU A 1 256 ? 14.970 21.735 -5.146 1.00 77.69 256 GLU A O 1
ATOM 2081 N N . ARG A 1 257 ? 14.344 19.579 -4.950 1.00 76.31 257 ARG A N 1
ATOM 2082 C CA . ARG A 1 257 ? 15.616 19.065 -4.428 1.00 76.31 257 ARG A CA 1
ATOM 2083 C C . ARG A 1 257 ? 16.545 18.608 -5.546 1.00 76.31 257 ARG A C 1
ATOM 2085 O O . ARG A 1 257 ? 17.749 18.837 -5.461 1.00 76.31 257 ARG A O 1
ATOM 2092 N N . GLU A 1 258 ? 15.987 17.998 -6.589 1.00 77.00 258 GLU A N 1
ATOM 2093 C CA . GLU A 1 258 ? 16.724 17.364 -7.686 1.00 77.00 258 GLU A CA 1
ATOM 2094 C C . GLU A 1 258 ? 16.264 17.917 -9.052 1.00 77.00 258 GLU A C 1
ATOM 2096 O O . GLU A 1 258 ? 15.542 17.259 -9.803 1.00 77.00 258 GLU A O 1
ATOM 2101 N N . PRO A 1 259 ? 16.642 19.160 -9.404 1.00 78.31 259 PRO A N 1
ATOM 2102 C CA . PRO A 1 259 ? 16.081 19.858 -10.566 1.00 78.31 259 PRO A CA 1
ATOM 2103 C C . PRO A 1 259 ? 16.437 19.226 -11.922 1.00 78.31 259 PRO A C 1
ATOM 2105 O O . PRO A 1 259 ? 15.699 19.421 -12.896 1.00 78.31 259 PRO A O 1
ATOM 2108 N N . ASP A 1 260 ? 17.531 18.464 -11.983 1.00 83.69 260 ASP A N 1
ATOM 2109 C CA . ASP A 1 260 ? 18.053 17.828 -13.201 1.00 83.69 260 ASP A CA 1
ATOM 2110 C C . ASP A 1 260 ? 17.404 16.465 -13.519 1.00 83.69 260 ASP A C 1
ATOM 2112 O O . ASP A 1 260 ? 17.639 15.903 -14.593 1.00 83.69 260 ASP A O 1
ATOM 2116 N N . GLU A 1 261 ? 16.580 15.939 -12.611 1.00 87.81 261 GLU A N 1
ATOM 2117 C CA . GLU A 1 261 ? 15.869 14.671 -12.779 1.00 87.81 261 GLU A CA 1
ATOM 2118 C C . GLU A 1 261 ? 14.728 14.763 -13.810 1.00 87.81 261 GLU A C 1
ATOM 2120 O O . GLU A 1 2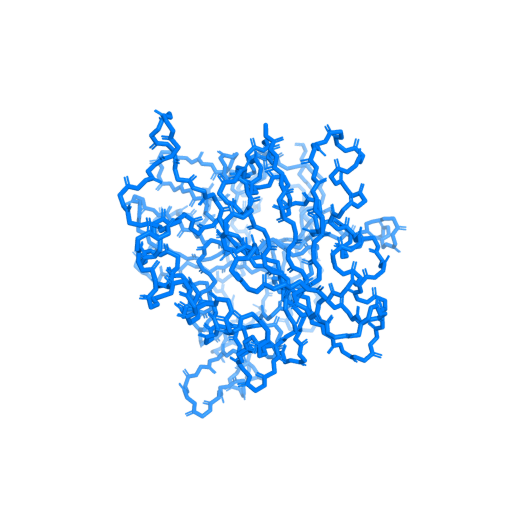61 ? 14.202 15.841 -14.120 1.00 87.81 261 GLU A O 1
ATOM 2125 N N . ALA A 1 262 ? 14.331 13.607 -14.358 1.00 90.06 262 ALA A N 1
ATOM 2126 C CA . ALA A 1 262 ? 13.163 13.511 -15.231 1.00 90.06 262 ALA A CA 1
ATOM 2127 C C . ALA A 1 262 ? 11.870 13.888 -14.480 1.00 90.06 262 ALA A C 1
ATOM 2129 O O . ALA A 1 262 ? 11.795 13.794 -13.257 1.00 90.06 262 ALA A O 1
ATOM 2130 N N . ASP A 1 263 ? 10.822 14.277 -15.214 1.00 90.81 263 ASP A N 1
ATOM 2131 C CA . ASP A 1 263 ? 9.528 14.610 -14.601 1.00 90.81 263 ASP A CA 1
ATOM 2132 C C . ASP A 1 263 ? 8.885 13.386 -13.938 1.00 90.81 263 ASP A C 1
ATOM 2134 O O . ASP A 1 263 ? 8.239 13.505 -12.900 1.00 90.81 263 ASP A O 1
ATOM 2138 N N . PHE A 1 264 ? 9.074 12.205 -14.528 1.00 92.56 264 PHE A N 1
ATOM 2139 C CA . PHE A 1 264 ? 8.754 10.930 -13.901 1.00 92.56 264 PHE A CA 1
ATOM 2140 C C . PHE A 1 264 ? 9.483 9.774 -14.590 1.00 92.56 264 PHE A C 1
ATOM 2142 O O . PHE A 1 264 ? 9.890 9.848 -15.754 1.00 92.56 264 PHE A O 1
ATOM 2149 N N . TYR A 1 265 ? 9.576 8.662 -13.878 1.00 94.94 265 TYR A N 1
ATOM 2150 C CA . TYR A 1 265 ? 10.150 7.413 -14.345 1.00 94.94 265 TYR A CA 1
ATOM 2151 C C . TYR A 1 265 ? 9.075 6.341 -14.450 1.00 94.94 265 TYR A C 1
ATOM 2153 O O . TYR A 1 265 ? 8.212 6.239 -13.579 1.00 94.94 265 TYR A O 1
ATOM 2161 N N . ILE A 1 266 ? 9.156 5.499 -15.481 1.00 95.88 266 ILE A N 1
ATOM 2162 C CA . ILE A 1 266 ? 8.547 4.162 -15.425 1.00 95.88 266 ILE A CA 1
ATOM 2163 C C . ILE A 1 266 ? 9.645 3.243 -14.929 1.00 95.88 266 ILE A C 1
ATOM 2165 O O . ILE A 1 266 ? 10.476 2.776 -15.709 1.00 95.88 266 ILE A O 1
ATOM 2169 N N . GLU A 1 267 ? 9.682 3.088 -13.612 1.00 92.69 267 GLU A N 1
ATOM 2170 C CA . GLU A 1 267 ? 10.755 2.394 -12.918 1.00 92.69 267 GLU A CA 1
ATOM 2171 C C . GLU A 1 267 ? 10.665 0.892 -13.167 1.00 92.69 267 GLU A C 1
ATOM 2173 O O . GLU A 1 267 ? 11.636 0.287 -13.604 1.00 92.69 267 GLU A O 1
ATOM 2178 N N . GLU A 1 268 ? 9.469 0.322 -12.999 1.00 94.50 268 GLU A N 1
ATOM 2179 C CA . GLU A 1 268 ? 9.233 -1.107 -13.193 1.00 94.50 268 GLU A CA 1
ATOM 2180 C C . GLU A 1 268 ? 8.008 -1.346 -14.070 1.00 94.50 268 GLU A C 1
ATOM 2182 O O . GLU A 1 268 ? 6.958 -0.726 -13.893 1.00 94.50 268 GLU A O 1
ATOM 2187 N N . LEU A 1 269 ? 8.111 -2.287 -15.011 1.00 96.69 269 LEU A N 1
ATOM 2188 C CA . LEU A 1 269 ? 6.986 -2.735 -15.830 1.00 96.69 269 LEU A CA 1
ATOM 2189 C C . LEU A 1 269 ? 7.050 -4.243 -16.033 1.00 96.69 269 LEU A C 1
ATOM 2191 O O . LEU A 1 269 ? 7.942 -4.771 -16.701 1.00 96.69 269 LEU A O 1
ATOM 2195 N N . PHE A 1 270 ? 6.024 -4.933 -15.549 1.00 96.62 270 PHE A N 1
ATOM 2196 C CA . PHE A 1 270 ? 5.928 -6.378 -15.656 1.00 96.62 270 PHE A CA 1
ATOM 2197 C C . PHE A 1 270 ? 4.539 -6.805 -16.108 1.00 96.62 270 PHE A C 1
ATOM 2199 O O . PHE A 1 270 ? 3.534 -6.481 -15.484 1.00 96.62 270 PHE A O 1
ATOM 2206 N N . ILE A 1 271 ? 4.482 -7.597 -17.179 1.00 97.50 271 ILE A N 1
ATOM 2207 C CA . ILE A 1 271 ? 3.249 -8.224 -17.665 1.00 97.50 271 ILE A CA 1
ATOM 2208 C C . ILE A 1 271 ? 3.381 -9.733 -17.526 1.00 97.50 271 ILE A C 1
ATOM 2210 O O . ILE A 1 271 ? 4.313 -10.330 -18.073 1.00 97.50 271 ILE A O 1
ATOM 2214 N N . LEU A 1 272 ? 2.416 -10.370 -16.867 1.00 97.44 272 LEU A N 1
ATOM 2215 C CA . LEU A 1 272 ? 2.350 -11.822 -16.742 1.00 97.44 272 LEU A CA 1
ATOM 2216 C C . LEU A 1 272 ? 2.304 -12.484 -18.124 1.00 97.44 272 LEU A C 1
ATOM 2218 O O . LEU A 1 272 ? 1.627 -12.014 -19.042 1.00 97.44 272 LEU A O 1
ATOM 2222 N N . LYS A 1 273 ? 2.978 -13.630 -18.267 1.00 95.44 273 LYS A N 1
ATOM 2223 C CA . LYS A 1 273 ? 3.122 -14.360 -19.540 1.00 95.44 273 LYS A CA 1
ATOM 2224 C C . LYS A 1 273 ? 1.799 -14.575 -20.287 1.00 95.44 273 LYS A C 1
ATOM 2226 O O . LYS A 1 273 ? 1.770 -14.420 -21.506 1.00 95.44 273 LYS A O 1
ATOM 2231 N N . ALA A 1 274 ? 0.712 -14.866 -19.567 1.00 95.69 274 ALA A N 1
ATOM 2232 C CA . ALA A 1 274 ? -0.624 -15.069 -20.135 1.00 95.69 274 ALA A CA 1
ATOM 2233 C C . ALA A 1 274 ? -1.189 -13.834 -20.871 1.00 95.69 274 ALA A C 1
ATOM 2235 O O . ALA A 1 274 ? -2.008 -13.991 -21.773 1.00 95.69 274 ALA A O 1
ATOM 2236 N N . TYR A 1 275 ? -0.735 -12.624 -20.530 1.00 95.50 275 TYR A N 1
ATOM 2237 C CA . TYR A 1 275 ? -1.203 -11.353 -21.102 1.00 95.50 275 TYR A CA 1
ATOM 2238 C C . TYR A 1 275 ? -0.213 -10.731 -22.099 1.00 95.50 275 TYR A C 1
ATOM 2240 O O . TYR A 1 275 ? -0.490 -9.687 -22.694 1.00 95.50 275 TYR A O 1
ATOM 2248 N N . ARG A 1 276 ? 0.944 -11.365 -22.331 1.00 94.19 276 ARG A N 1
ATOM 2249 C CA . ARG A 1 276 ? 1.931 -10.903 -23.321 1.00 94.19 276 ARG A CA 1
ATOM 2250 C C . ARG A 1 276 ? 1.431 -11.116 -24.747 1.00 94.19 276 ARG A C 1
ATOM 2252 O O . ARG A 1 276 ? 0.572 -11.952 -25.004 1.00 94.19 276 ARG A O 1
ATOM 2259 N N . LYS A 1 277 ? 2.010 -10.365 -25.694 1.00 91.12 277 LYS A N 1
ATOM 2260 C CA . LYS A 1 277 ? 1.650 -10.377 -27.132 1.00 91.12 277 LYS A CA 1
ATOM 2261 C C . LYS A 1 277 ? 0.193 -9.988 -27.426 1.00 91.12 277 LYS A C 1
ATOM 2263 O O . LYS A 1 277 ? -0.283 -10.188 -28.534 1.00 91.12 277 LYS A O 1
ATOM 2268 N N . GLN A 1 278 ? -0.495 -9.406 -26.448 1.00 90.75 278 GLN A N 1
ATOM 2269 C CA . GLN A 1 278 ? -1.860 -8.902 -26.581 1.00 90.75 278 GLN A CA 1
ATOM 2270 C C . GLN A 1 278 ? -1.917 -7.370 -26.688 1.00 90.75 278 GLN A C 1
ATOM 2272 O O . GLN A 1 278 ? -3.004 -6.810 -26.606 1.00 90.75 278 GLN A O 1
ATOM 2277 N N . HIS A 1 279 ? -0.765 -6.708 -26.849 1.00 91.75 279 HIS A N 1
ATOM 2278 C CA . HIS A 1 279 ? -0.592 -5.247 -26.888 1.00 91.75 279 HIS A CA 1
ATOM 2279 C C . HIS A 1 279 ? -0.925 -4.490 -25.588 1.00 91.75 279 HIS A C 1
ATOM 2281 O O . HIS A 1 279 ? -0.816 -3.274 -25.568 1.00 91.75 279 HIS A O 1
ATOM 2287 N N . ILE A 1 280 ? -1.202 -5.189 -24.478 1.00 91.94 280 ILE A N 1
ATOM 2288 C CA . ILE A 1 280 ? -1.555 -4.570 -23.183 1.00 91.94 280 ILE A CA 1
ATOM 2289 C C . ILE A 1 280 ? -0.516 -3.545 -22.707 1.00 91.94 280 ILE A C 1
ATOM 2291 O O . ILE A 1 280 ? -0.889 -2.434 -22.361 1.00 91.94 280 ILE A O 1
ATOM 2295 N N . ALA A 1 281 ? 0.778 -3.887 -22.717 1.00 93.62 281 ALA A N 1
ATOM 2296 C CA . ALA A 1 281 ? 1.822 -2.943 -22.311 1.00 93.62 281 ALA A CA 1
ATOM 2297 C C . ALA A 1 281 ? 1.909 -1.726 -23.244 1.00 93.62 281 ALA A C 1
ATOM 2299 O O . ALA A 1 281 ? 2.119 -0.619 -22.776 1.00 93.62 281 ALA A O 1
ATOM 2300 N N . GLU A 1 282 ? 1.739 -1.920 -24.555 1.00 93.75 282 GLU A N 1
ATOM 2301 C CA . GLU A 1 282 ? 1.803 -0.822 -25.530 1.00 93.75 282 GLU A CA 1
ATOM 2302 C C . GLU A 1 282 ? 0.642 0.155 -25.304 1.00 93.75 282 GLU A C 1
ATOM 2304 O O . GLU A 1 282 ? 0.868 1.353 -25.180 1.00 93.75 282 GLU A O 1
ATOM 2309 N N . GLU A 1 283 ? -0.581 -0.369 -25.166 1.00 91.50 283 GLU A N 1
ATOM 2310 C CA . GLU A 1 283 ? -1.774 0.433 -24.877 1.00 91.50 283 GLU A CA 1
ATOM 2311 C C . GLU A 1 283 ? -1.676 1.138 -23.508 1.00 91.50 283 GLU A C 1
ATOM 2313 O O . GLU A 1 283 ? -2.101 2.284 -23.379 1.00 91.50 283 GLU A O 1
ATOM 2318 N N . LEU A 1 284 ? -1.097 0.482 -22.492 1.00 92.19 284 LEU A N 1
ATOM 2319 C CA . LEU A 1 284 ? -0.868 1.072 -21.169 1.00 92.19 284 LEU A CA 1
ATOM 2320 C C . LEU A 1 284 ? 0.087 2.265 -21.238 1.00 92.19 284 LEU A C 1
ATOM 2322 O O . LEU A 1 284 ? -0.238 3.326 -20.713 1.00 92.19 284 LEU A O 1
ATOM 2326 N N . ILE A 1 285 ? 1.239 2.112 -21.894 1.00 93.69 285 ILE A N 1
ATOM 2327 C CA . ILE A 1 285 ? 2.223 3.194 -22.013 1.00 93.69 285 ILE A CA 1
ATOM 2328 C C . ILE A 1 285 ? 1.668 4.364 -22.833 1.00 93.69 285 ILE A C 1
ATOM 2330 O O . ILE A 1 285 ? 1.854 5.517 -22.452 1.00 93.69 285 ILE A O 1
ATOM 2334 N N . GLU A 1 286 ? 0.928 4.087 -23.909 1.00 90.31 286 GLU A N 1
ATOM 2335 C CA . GLU A 1 286 ? 0.239 5.125 -24.685 1.00 90.31 286 GLU A CA 1
ATOM 2336 C C . GLU A 1 286 ? -0.770 5.904 -23.825 1.00 90.31 286 GLU A C 1
ATOM 2338 O O . GLU A 1 286 ? -0.801 7.133 -23.883 1.00 90.31 286 GLU A O 1
ATOM 2343 N N . ALA A 1 287 ? -1.549 5.217 -22.982 1.00 87.31 287 ALA A N 1
ATOM 2344 C CA . ALA A 1 287 ? -2.481 5.868 -22.062 1.00 87.31 287 ALA A CA 1
ATOM 2345 C C . ALA A 1 287 ? -1.751 6.735 -21.021 1.00 87.31 287 ALA A C 1
ATOM 2347 O O . ALA A 1 287 ? -2.125 7.891 -20.825 1.00 87.31 287 ALA A O 1
ATOM 2348 N N . VAL A 1 288 ? -0.677 6.220 -20.413 1.00 89.88 288 VAL A N 1
ATOM 2349 C CA . VAL A 1 288 ? 0.153 6.963 -19.446 1.00 89.88 288 VAL A CA 1
ATOM 2350 C C . VAL A 1 288 ? 0.714 8.242 -20.070 1.00 89.88 288 VAL A C 1
ATOM 2352 O O . VAL A 1 288 ? 0.598 9.312 -19.477 1.00 89.88 288 VAL A O 1
ATOM 2355 N N . TRP A 1 289 ? 1.286 8.161 -21.272 1.00 89.56 289 TRP A N 1
ATOM 2356 C CA . TRP A 1 289 ? 1.844 9.328 -21.961 1.00 89.56 289 TRP A CA 1
ATOM 2357 C C . TRP A 1 289 ? 0.777 10.296 -22.477 1.00 89.56 289 TRP A C 1
ATOM 2359 O O . TRP A 1 289 ? 1.063 11.472 -22.656 1.00 89.56 289 TRP A O 1
ATOM 2369 N N . SER A 1 290 ? -0.460 9.847 -22.698 1.00 84.94 290 SER A N 1
ATOM 2370 C CA . SER A 1 290 ? -1.534 10.744 -23.146 1.00 84.94 290 SER A CA 1
ATOM 2371 C C . SER A 1 290 ? -1.986 11.745 -22.078 1.00 84.94 290 SER A C 1
ATOM 2373 O O . SER A 1 290 ? -2.493 12.812 -22.423 1.00 84.94 290 SER A O 1
ATOM 2375 N N . ILE A 1 291 ? -1.795 11.415 -20.795 1.00 82.12 291 ILE A N 1
ATOM 2376 C CA . ILE A 1 291 ? -2.232 12.246 -19.664 1.00 82.12 291 ILE A CA 1
ATOM 2377 C C . ILE A 1 291 ? -1.073 12.913 -18.910 1.00 82.12 291 ILE A C 1
ATOM 2379 O O . ILE A 1 291 ? -1.310 13.845 -18.147 1.00 82.12 291 ILE A O 1
ATOM 2383 N N . ASN A 1 292 ? 0.168 12.467 -19.126 1.00 82.44 292 ASN A N 1
ATOM 2384 C CA . ASN A 1 292 ? 1.362 13.030 -18.494 1.00 82.44 292 ASN A CA 1
ATOM 2385 C C . ASN A 1 292 ? 2.235 13.728 -19.536 1.00 82.44 292 ASN A C 1
ATOM 2387 O O . ASN A 1 292 ? 2.505 13.171 -20.595 1.00 82.44 292 ASN A O 1
ATOM 2391 N N . LYS A 1 293 ? 2.716 14.929 -19.218 1.00 86.06 293 LYS A N 1
ATOM 2392 C CA . LYS A 1 293 ? 3.634 15.704 -20.065 1.00 86.06 293 LYS A CA 1
ATOM 2393 C C . LYS A 1 293 ? 5.009 15.793 -19.417 1.00 86.06 293 LYS A C 1
ATOM 2395 O O . LYS A 1 293 ? 5.139 15.549 -18.223 1.00 86.06 293 LYS A O 1
ATOM 2400 N N . GLY A 1 294 ? 6.011 16.188 -20.200 1.00 91.88 294 GLY A N 1
ATOM 2401 C CA . GLY A 1 294 ? 7.381 16.356 -19.717 1.00 91.88 294 GLY A CA 1
ATOM 2402 C C . GLY A 1 294 ? 8.297 15.209 -20.132 1.00 91.88 294 GLY A C 1
ATOM 2403 O O . GLY A 1 294 ? 8.068 14.544 -21.145 1.00 91.88 294 GLY A O 1
ATOM 2404 N N . ILE A 1 295 ? 9.378 15.017 -19.387 1.00 95.06 295 ILE A N 1
ATOM 2405 C CA . ILE A 1 295 ? 10.388 13.992 -19.621 1.00 95.06 295 ILE A CA 1
ATOM 2406 C C . ILE A 1 295 ? 10.005 12.742 -18.834 1.00 95.06 295 ILE A C 1
ATOM 2408 O O . ILE A 1 295 ? 10.087 12.716 -17.610 1.00 95.06 295 ILE A O 1
ATOM 2412 N N . CYS A 1 296 ? 9.627 11.692 -19.557 1.00 96.19 296 CYS A N 1
ATOM 2413 C CA . CYS A 1 296 ? 9.476 10.352 -19.011 1.00 96.19 296 CYS A CA 1
ATOM 2414 C C . CYS A 1 296 ? 10.767 9.574 -19.238 1.00 96.19 296 CYS A C 1
ATOM 2416 O O . CYS A 1 296 ? 11.193 9.435 -20.387 1.00 96.19 296 CYS A O 1
ATOM 2418 N N . SER A 1 297 ? 11.381 9.054 -18.179 1.00 96.88 297 SER A N 1
ATOM 2419 C CA . SER A 1 297 ? 12.574 8.218 -18.308 1.00 96.88 297 SER A CA 1
ATOM 2420 C C . SER A 1 297 ? 12.275 6.751 -18.012 1.00 96.88 297 SER A C 1
ATOM 2422 O O . SER A 1 297 ? 11.515 6.421 -17.101 1.00 96.88 297 SER A O 1
ATOM 2424 N N . VAL A 1 298 ? 12.851 5.853 -18.811 1.00 96.62 298 VAL A N 1
ATOM 2425 C CA . VAL A 1 298 ? 12.740 4.402 -18.610 1.00 96.62 298 VAL A CA 1
ATOM 2426 C C . VAL A 1 298 ? 14.106 3.739 -18.726 1.00 96.62 298 VAL A C 1
ATOM 2428 O O . VAL A 1 298 ? 14.890 4.061 -19.625 1.00 96.62 298 VAL A O 1
ATOM 2431 N N . CYS A 1 299 ? 14.379 2.788 -17.835 1.00 94.06 299 CYS A N 1
ATOM 2432 C CA . CYS A 1 299 ? 15.611 2.007 -17.819 1.00 94.06 299 CYS A CA 1
ATOM 2433 C C . CYS A 1 299 ? 15.360 0.598 -18.375 1.00 94.06 299 CYS A C 1
ATOM 2435 O O . CYS A 1 299 ? 14.351 -0.039 -18.074 1.00 94.06 299 CYS A O 1
ATOM 2437 N N . ALA A 1 300 ? 16.269 0.091 -19.209 1.00 95.38 300 ALA A N 1
ATOM 2438 C CA . ALA A 1 300 ? 16.201 -1.277 -19.711 1.00 95.38 300 ALA A CA 1
ATOM 2439 C C . ALA A 1 300 ? 17.572 -1.957 -19.699 1.00 95.38 300 ALA A C 1
ATOM 2441 O O . ALA A 1 300 ? 18.502 -1.505 -20.369 1.00 95.38 300 ALA A O 1
ATOM 2442 N N . LEU A 1 301 ? 17.662 -3.108 -19.026 1.00 94.88 301 LEU A N 1
ATOM 2443 C CA . LEU A 1 301 ? 18.842 -3.975 -19.050 1.00 94.88 301 LEU A CA 1
ATOM 2444 C C . LEU A 1 301 ? 19.195 -4.386 -20.485 1.00 94.88 301 LEU A C 1
ATOM 2446 O O . LEU A 1 301 ? 18.372 -4.956 -21.211 1.00 94.88 301 LEU A O 1
ATOM 2450 N N . LYS A 1 302 ? 20.451 -4.170 -20.887 1.00 95.81 302 LYS A N 1
ATOM 2451 C CA . LYS A 1 302 ? 20.969 -4.534 -22.214 1.00 95.81 302 LYS A CA 1
ATOM 2452 C C . LYS A 1 302 ? 20.859 -6.026 -22.481 1.00 95.81 302 LYS A C 1
ATOM 2454 O O . LYS A 1 302 ? 20.645 -6.412 -23.635 1.00 95.81 302 LYS A O 1
ATOM 2459 N N . ALA A 1 303 ? 21.012 -6.860 -21.454 1.00 96.12 303 ALA A N 1
ATOM 2460 C CA . ALA A 1 303 ? 20.857 -8.310 -21.541 1.00 96.12 303 ALA A CA 1
ATOM 2461 C C . ALA A 1 303 ? 19.408 -8.717 -21.877 1.00 96.12 303 ALA A C 1
ATOM 2463 O O . ALA A 1 303 ? 19.189 -9.645 -22.659 1.00 96.12 303 ALA A O 1
ATOM 2464 N N . ASN A 1 304 ? 18.411 -7.957 -21.409 1.00 96.12 304 ASN A N 1
ATOM 2465 C CA . ASN A 1 304 ? 17.001 -8.188 -21.709 1.00 96.12 304 ASN A CA 1
ATOM 2466 C C . ASN A 1 304 ? 16.625 -7.646 -23.101 1.00 96.12 304 ASN A C 1
ATOM 2468 O O . ASN A 1 304 ? 15.955 -6.622 -23.273 1.00 96.12 304 ASN A O 1
ATOM 2472 N N . LYS A 1 305 ? 17.034 -8.377 -24.146 1.00 96.62 305 LYS A N 1
ATOM 2473 C CA . LYS A 1 305 ? 16.774 -8.008 -25.551 1.00 96.62 305 LYS A CA 1
ATOM 2474 C C . LYS A 1 305 ? 15.282 -7.870 -25.871 1.00 96.62 305 LYS A C 1
ATOM 2476 O O . LYS A 1 305 ? 14.934 -7.151 -26.808 1.00 96.62 305 LYS A O 1
ATOM 2481 N N . GLY A 1 306 ? 14.410 -8.560 -25.131 1.00 95.12 306 GLY A N 1
ATOM 2482 C CA . GLY A 1 306 ? 12.959 -8.434 -25.256 1.00 95.12 306 GLY A CA 1
ATOM 2483 C C . GLY A 1 306 ? 12.474 -7.044 -24.847 1.00 95.12 306 GLY A C 1
ATOM 2484 O O . GLY A 1 306 ? 11.820 -6.376 -25.649 1.00 95.12 306 GLY A O 1
ATOM 2485 N N . SER A 1 307 ? 12.863 -6.593 -23.651 1.00 95.25 307 SER A N 1
ATOM 2486 C CA . SER A 1 307 ? 12.549 -5.257 -23.126 1.00 95.25 307 SER A CA 1
ATOM 2487 C C . SER A 1 307 ? 13.129 -4.145 -24.008 1.00 95.25 307 SER A C 1
ATOM 2489 O O . SER A 1 307 ? 12.406 -3.248 -24.436 1.00 95.25 307 SER A O 1
ATOM 2491 N N . VAL A 1 308 ? 14.397 -4.263 -24.423 1.00 97.62 308 VAL A N 1
ATOM 2492 C CA . VAL A 1 308 ? 15.037 -3.281 -25.322 1.00 97.62 308 VAL A CA 1
ATOM 2493 C C . VAL A 1 308 ? 14.283 -3.141 -26.651 1.00 97.62 308 VAL A C 1
ATOM 2495 O O . VAL A 1 308 ? 14.066 -2.030 -27.136 1.00 97.62 308 VAL A O 1
ATOM 2498 N N . LYS A 1 309 ? 13.861 -4.258 -27.262 1.00 97.44 309 LYS A N 1
ATOM 2499 C CA . LYS A 1 309 ? 13.062 -4.226 -28.501 1.00 97.44 309 LYS A CA 1
ATOM 2500 C C . LYS A 1 309 ? 11.683 -3.614 -28.272 1.00 97.44 309 LYS A C 1
ATOM 2502 O O . LYS A 1 309 ? 11.207 -2.882 -29.138 1.00 97.44 309 LYS A O 1
ATOM 2507 N N . PHE A 1 310 ? 11.055 -3.923 -27.140 1.00 97.38 310 PHE A N 1
ATOM 2508 C CA . PHE A 1 310 ? 9.763 -3.367 -26.758 1.00 97.38 310 PHE A CA 1
ATOM 2509 C C . PHE A 1 310 ? 9.830 -1.840 -26.642 1.00 97.38 310 PHE A C 1
ATOM 2511 O O . PHE A 1 310 ? 9.117 -1.159 -27.378 1.00 97.38 310 PHE A O 1
ATOM 2518 N N . TRP A 1 311 ? 10.740 -1.299 -25.828 1.00 97.56 311 TRP A N 1
ATOM 2519 C CA . TRP A 1 311 ? 10.851 0.147 -25.621 1.00 97.56 311 TRP A CA 1
ATOM 2520 C C . TRP A 1 311 ? 11.178 0.896 -26.911 1.00 97.56 311 TRP A C 1
ATOM 2522 O O . TRP A 1 311 ? 10.465 1.829 -27.274 1.00 97.56 311 TRP A O 1
ATOM 2532 N N . LYS A 1 312 ? 12.157 0.419 -27.694 1.00 97.50 312 LYS A N 1
ATOM 2533 C CA . LYS A 1 312 ? 12.470 1.011 -29.008 1.00 97.50 312 LYS A CA 1
ATOM 2534 C C . LYS A 1 312 ? 11.258 1.045 -29.942 1.00 97.50 312 LYS A C 1
ATOM 2536 O O . LYS A 1 312 ? 11.080 2.012 -30.679 1.00 97.50 312 LYS A O 1
ATOM 2541 N N . LYS A 1 313 ? 10.422 -0.001 -29.931 1.00 97.31 313 LYS A N 1
ATOM 2542 C CA . LYS A 1 313 ? 9.203 -0.066 -30.748 1.00 97.31 313 LYS A CA 1
ATOM 2543 C C . LYS A 1 313 ? 8.157 0.947 -30.276 1.00 97.31 313 LYS A C 1
ATOM 2545 O O . LYS A 1 313 ? 7.620 1.666 -31.115 1.00 97.31 313 LYS A O 1
ATOM 2550 N N . VAL A 1 314 ? 7.869 0.993 -28.975 1.00 96.62 314 VAL A N 1
ATOM 2551 C CA . VAL A 1 314 ? 6.842 1.875 -28.394 1.00 96.62 314 VAL A CA 1
ATOM 2552 C C . VAL A 1 314 ? 7.216 3.347 -28.573 1.00 96.62 314 VAL A C 1
ATOM 2554 O O . VAL A 1 314 ? 6.407 4.115 -29.083 1.00 96.62 314 VAL A O 1
ATOM 2557 N N . ILE A 1 315 ? 8.467 3.714 -28.281 1.00 96.62 315 ILE A N 1
ATOM 2558 C CA . ILE A 1 315 ? 8.985 5.081 -28.458 1.00 96.62 315 ILE A CA 1
ATOM 2559 C C . ILE A 1 315 ? 8.938 5.499 -29.933 1.00 96.62 315 ILE A C 1
ATOM 2561 O O . ILE A 1 315 ? 8.488 6.587 -30.275 1.00 96.62 315 ILE A O 1
ATOM 2565 N N . LYS A 1 316 ? 9.349 4.617 -30.853 1.00 96.50 316 LYS A N 1
ATOM 2566 C CA . LYS A 1 316 ? 9.270 4.921 -32.289 1.00 96.50 316 LYS A CA 1
ATOM 2567 C C . LYS A 1 316 ? 7.826 5.135 -32.751 1.00 96.50 316 LYS A C 1
ATOM 2569 O O . LYS A 1 316 ? 7.585 5.979 -33.609 1.00 96.50 316 LYS A O 1
ATOM 2574 N N . LYS A 1 317 ? 6.880 4.348 -32.229 1.00 95.88 317 LYS A N 1
ATOM 2575 C CA . LYS A 1 317 ? 5.459 4.434 -32.589 1.00 95.88 317 LYS A CA 1
ATOM 2576 C C . LYS A 1 317 ? 4.811 5.717 -32.061 1.00 95.88 317 LYS A C 1
ATOM 2578 O O . LYS A 1 317 ? 3.962 6.262 -32.758 1.00 95.88 317 LYS A O 1
ATOM 2583 N N . SER A 1 318 ? 5.206 6.196 -30.880 1.00 94.25 318 SER A N 1
ATOM 2584 C CA . SER A 1 318 ? 4.649 7.426 -30.302 1.00 94.25 318 SER A CA 1
ATOM 2585 C C . SER A 1 318 ? 5.072 8.690 -31.051 1.00 94.25 318 SER A C 1
ATOM 2587 O O . SER A 1 318 ? 4.363 9.690 -31.011 1.00 94.25 318 SER A O 1
ATOM 2589 N N . GLY A 1 319 ? 6.212 8.655 -31.751 1.00 94.56 319 GLY A N 1
ATOM 2590 C CA . GLY A 1 319 ? 6.747 9.813 -32.471 1.00 94.56 319 GLY A CA 1
ATOM 2591 C C . GLY A 1 319 ? 7.334 10.891 -31.554 1.00 94.56 319 GLY A C 1
ATOM 2592 O O . GLY A 1 319 ? 7.642 11.985 -32.028 1.00 94.56 319 GLY A O 1
ATOM 2593 N N . TYR A 1 320 ? 7.495 10.599 -30.260 1.00 95.94 320 TYR A N 1
ATOM 2594 C CA . TYR A 1 320 ? 8.156 11.496 -29.319 1.00 95.94 320 TYR A CA 1
ATOM 2595 C C . TYR A 1 320 ? 9.669 11.528 -29.541 1.00 95.94 320 TYR A C 1
ATOM 2597 O O . TYR A 1 320 ? 10.288 10.548 -29.965 1.00 95.94 320 TYR A O 1
ATOM 2605 N N . GLU A 1 321 ? 10.268 12.677 -29.238 1.00 95.81 321 GLU A N 1
ATOM 2606 C CA . GLU A 1 321 ? 11.721 12.819 -29.211 1.00 95.81 321 GLU A CA 1
ATOM 2607 C C . GLU A 1 321 ? 12.274 12.003 -28.041 1.00 95.81 321 GLU A C 1
ATOM 2609 O O . GLU A 1 321 ? 11.725 12.037 -26.938 1.00 95.81 321 GLU A O 1
ATOM 2614 N N . CYS A 1 322 ? 13.350 11.257 -28.283 1.00 96.69 322 CYS A N 1
ATOM 2615 C CA . CYS A 1 322 ? 13.974 10.422 -27.268 1.00 96.69 322 CYS A CA 1
ATOM 2616 C C . CYS A 1 322 ? 15.495 10.551 -27.322 1.00 96.69 322 CYS A C 1
ATOM 2618 O O . CYS A 1 322 ? 16.110 10.303 -28.361 1.00 96.69 322 CYS A O 1
ATOM 2620 N N . GLU A 1 323 ? 16.083 10.916 -26.189 1.00 96.56 323 GLU A N 1
ATOM 2621 C CA . GLU A 1 323 ? 17.517 10.822 -25.941 1.00 96.56 323 GLU A CA 1
ATOM 2622 C C . GLU A 1 323 ? 17.814 9.456 -25.313 1.00 96.56 323 GLU A C 1
ATOM 2624 O O . GLU A 1 323 ? 17.152 9.049 -24.356 1.00 96.56 323 GLU A O 1
ATOM 2629 N N . VAL A 1 324 ? 18.803 8.740 -25.850 1.00 96.44 324 VAL A N 1
ATOM 2630 C CA . VAL A 1 324 ? 19.225 7.438 -25.320 1.00 96.44 324 VAL A CA 1
ATOM 2631 C C . VAL A 1 324 ? 20.602 7.580 -24.694 1.00 96.44 324 VAL A C 1
ATOM 2633 O O . VAL A 1 324 ? 21.565 7.878 -25.400 1.00 96.44 324 VAL A O 1
ATOM 2636 N N . LYS A 1 325 ? 20.700 7.320 -23.390 1.00 94.62 325 LYS A N 1
ATOM 2637 C CA . LYS A 1 325 ? 21.976 7.224 -22.677 1.00 94.62 325 LYS A CA 1
ATOM 2638 C C . LYS A 1 325 ? 22.365 5.752 -22.559 1.00 94.62 325 LYS A C 1
ATOM 2640 O O . LYS A 1 325 ? 21.603 4.927 -22.053 1.00 94.62 325 LYS A O 1
ATOM 2645 N N . ASP A 1 326 ? 23.536 5.425 -23.090 1.00 94.38 326 ASP A N 1
ATOM 2646 C CA . ASP A 1 326 ? 24.130 4.089 -23.062 1.00 94.38 326 ASP A CA 1
ATOM 2647 C C . ASP A 1 326 ? 25.097 4.020 -21.869 1.00 94.38 326 ASP A C 1
ATOM 2649 O O . ASP A 1 326 ? 26.116 4.707 -21.866 1.00 94.38 326 ASP A O 1
ATOM 2653 N N . MET A 1 327 ? 24.743 3.252 -20.836 1.00 90.69 327 MET A N 1
ATOM 2654 C CA . MET A 1 327 ? 25.523 3.098 -19.599 1.00 90.69 327 MET A CA 1
ATOM 2655 C C . MET A 1 327 ? 25.804 1.615 -19.362 1.00 90.69 327 MET A C 1
ATOM 2657 O O . MET A 1 327 ? 24.968 0.801 -19.736 1.00 90.69 327 MET A O 1
ATOM 2661 N N . ASP A 1 328 ? 26.963 1.252 -18.812 1.00 89.88 328 ASP A N 1
ATOM 2662 C CA . ASP A 1 328 ? 27.471 -0.117 -18.564 1.00 89.88 328 ASP A CA 1
ATOM 2663 C C . ASP A 1 328 ? 26.545 -1.271 -18.996 1.00 89.88 328 ASP A C 1
ATOM 2665 O O . ASP A 1 328 ? 26.684 -1.781 -20.114 1.00 89.88 328 ASP A O 1
ATOM 2669 N N . ASP A 1 329 ? 25.523 -1.593 -18.196 1.00 91.62 329 ASP A N 1
ATOM 2670 C CA . ASP A 1 329 ? 24.594 -2.705 -18.451 1.00 91.62 329 ASP A CA 1
ATOM 2671 C C . ASP A 1 329 ? 23.164 -2.291 -18.835 1.00 91.62 329 ASP A C 1
ATOM 2673 O O . ASP A 1 329 ? 22.305 -3.150 -19.065 1.00 91.62 329 ASP A O 1
ATOM 2677 N N . VAL A 1 330 ? 22.881 -0.993 -18.967 1.00 94.38 330 VAL A N 1
ATOM 2678 C CA . VAL A 1 330 ? 21.525 -0.459 -19.175 1.00 94.38 330 VAL A CA 1
ATOM 2679 C C . VAL A 1 330 ? 21.438 0.588 -20.287 1.00 94.38 330 VAL A C 1
ATOM 2681 O O . VAL A 1 330 ? 22.375 1.323 -20.587 1.00 94.38 330 VAL A O 1
ATOM 2684 N N . TYR A 1 331 ? 20.268 0.668 -20.910 1.00 96.31 331 TYR A N 1
ATOM 2685 C CA . TYR A 1 331 ? 19.868 1.819 -21.712 1.00 96.31 331 TYR A CA 1
ATOM 2686 C C . TYR A 1 331 ? 18.871 2.659 -20.923 1.00 96.31 331 TYR A C 1
ATOM 2688 O O . TYR A 1 331 ? 17.835 2.134 -20.514 1.00 96.31 331 TYR A O 1
ATOM 2696 N N . PHE A 1 332 ? 19.147 3.954 -20.792 1.00 95.75 332 PHE A N 1
ATOM 2697 C CA . PHE A 1 332 ? 18.168 4.940 -20.342 1.00 95.75 332 PHE A CA 1
ATOM 2698 C C . PHE A 1 332 ? 17.560 5.643 -21.549 1.00 95.75 332 PHE A C 1
ATOM 2700 O O . PHE A 1 332 ? 18.282 6.152 -22.406 1.00 95.75 332 PHE A O 1
ATOM 2707 N N . TYR A 1 333 ? 16.234 5.675 -21.614 1.00 97.19 333 TYR A N 1
ATOM 2708 C CA . TYR A 1 333 ? 15.487 6.376 -22.651 1.00 97.19 333 TYR A CA 1
ATOM 2709 C C . TYR A 1 333 ? 14.760 7.556 -22.014 1.00 97.19 333 TYR A C 1
ATOM 2711 O O . TYR A 1 333 ? 13.763 7.358 -21.327 1.00 97.19 333 TYR A O 1
ATOM 2719 N N . ASN A 1 334 ? 15.235 8.772 -22.270 1.00 96.88 334 ASN A N 1
ATOM 2720 C CA . ASN A 1 334 ? 14.579 10.005 -21.848 1.00 96.88 334 ASN A CA 1
ATOM 2721 C C . ASN A 1 334 ? 13.651 10.470 -22.968 1.00 96.88 334 ASN A C 1
ATOM 2723 O O . ASN A 1 334 ? 14.110 10.888 -24.032 1.00 96.88 334 ASN A O 1
ATOM 2727 N N . ILE A 1 335 ? 12.347 10.351 -22.753 1.00 97.25 335 ILE A N 1
ATOM 2728 C CA . ILE A 1 335 ? 11.307 10.546 -23.763 1.00 97.25 335 ILE A CA 1
ATOM 2729 C C . ILE A 1 335 ? 10.576 11.850 -23.467 1.00 97.25 335 ILE A C 1
ATOM 2731 O O . ILE A 1 335 ? 9.982 12.013 -22.404 1.00 97.25 335 ILE A O 1
ATOM 2735 N N . LYS A 1 336 ? 10.598 12.781 -24.421 1.00 96.56 336 LYS A N 1
ATOM 2736 C CA . LYS A 1 336 ? 9.973 14.097 -24.285 1.00 96.56 336 LYS A CA 1
ATOM 2737 C C . LYS A 1 336 ? 8.532 14.069 -24.791 1.00 96.56 336 LYS A C 1
ATOM 2739 O O . LYS A 1 336 ? 8.282 14.136 -25.998 1.00 96.56 336 LYS A O 1
ATOM 2744 N N . ILE A 1 337 ? 7.594 13.995 -23.855 1.00 92.81 337 ILE A N 1
ATOM 2745 C CA . ILE A 1 337 ? 6.151 13.935 -24.093 1.00 92.81 337 ILE A CA 1
ATOM 2746 C C . ILE A 1 337 ? 5.585 15.362 -24.155 1.00 92.81 337 ILE A C 1
ATOM 2748 O O . ILE A 1 337 ? 5.874 16.193 -23.290 1.00 92.81 337 ILE A O 1
ATOM 2752 N N . LYS A 1 338 ? 4.813 15.658 -25.209 1.00 83.81 338 LYS A N 1
ATOM 2753 C CA . LYS A 1 338 ? 4.323 17.008 -25.558 1.00 83.81 338 LYS A CA 1
ATOM 2754 C C . LYS A 1 338 ? 2.902 17.282 -25.066 1.00 83.81 338 LYS A C 1
ATOM 2756 O O . LYS A 1 338 ? 2.056 16.372 -25.151 1.00 83.81 338 LYS A O 1
#

Sequence (338 aa):
MKVCILSGSENPNGNTAIMCDNAAAYLKDMKIKYDLFNLYEEEVDFVAEEIKKYDVVIIATPIHSFYCSDAVKELMDFAFENEDYFDGRRKESGIKIKSAIMVSHGYDEGYAVEPFEIGYKRWCDHVGMEYAGKLAIRDTGDIRNFIFSEPTKKHQEFIKKICGIDAEERSAAISSKRFYLSEASENRRVFERLFNLYIYEMSSYAEWMGECMTEDALFIPDKVSEYFEMSEKQPFIIKVKGKIAGLIVFLVPDREREPDEADFYIEELFILKAYRKQHIAEELIEAVWSINKGICSVCALKANKGSVKFWKKVIKKSGYECEVKDMDDVYFYNIKIK

Solvent-accessible surface area (backbone atoms only — not comparable to full-atom values): 18529 Å² total; per-residue (Å²): 119,33,38,36,38,39,35,28,48,91,45,79,87,32,71,36,35,47,52,50,50,54,45,50,52,50,35,54,75,71,69,45,50,68,52,78,46,49,46,88,81,47,59,60,70,59,50,66,60,53,60,72,79,31,47,32,38,34,45,26,22,36,51,48,94,46,27,62,25,66,53,47,48,49,45,52,50,52,48,63,77,40,41,82,82,34,55,89,66,46,48,100,85,67,51,61,40,31,35,30,39,36,34,30,31,74,52,59,61,68,80,34,42,46,65,32,53,56,53,47,47,54,48,27,58,72,49,52,35,37,73,57,53,74,45,80,42,60,48,84,88,48,73,62,59,65,73,36,71,66,42,47,50,52,45,52,54,48,51,30,57,63,69,69,42,85,65,84,66,63,48,69,72,50,55,56,104,60,37,39,43,42,57,23,83,83,41,48,71,60,42,53,54,50,46,23,55,44,39,58,60,45,24,81,58,38,67,74,55,53,71,37,52,45,98,86,76,39,35,61,55,98,54,64,56,46,47,79,70,37,90,44,34,49,42,28,33,32,27,43,86,88,36,87,37,34,39,39,26,35,37,40,66,62,46,92,82,43,70,89,58,54,64,29,28,51,69,42,80,43,67,40,77,92,52,54,96,68,55,51,70,58,55,49,51,54,48,51,52,72,78,45,67,43,34,41,30,38,70,34,49,60,69,38,56,67,57,47,52,48,51,57,50,52,48,62,70,70,69,49,56,67,50,75,48,85,46,101,63,36,38,36,39,42,31,48,40,124

Radius of gyration: 22.64 Å; Cα contacts (8 Å, |Δi|>4): 564; chains: 1; bounding box: 58×42×64 Å

pLDDT: mean 86.82, std 12.45, range [44.81, 98.25]

Secondary structure (DSSP, 8-state):
-EEEEEE--S-TTSHHHHHHHHHHHHHHHTT-EEEEEETTTS-HHHHHHHGGG-SEEEEEEE-BTTB--HHHHHHHHHHHH-GGGTSS---TTSPPPEEEEEEEESS-HHHHHHHHHHHHHHHHHHTT-EEEEEEEEE-SS-THHHHSHHHHHHHHHHHHHHHT-----HHHHSB-SSEEEEEGGGGHHHHHHHHHHHHHHHTTT-HHHHTTB-TTS-B--TTTTHHHH-TTEEEEEEEETTEEEEEEEEE---TTT-TTS-SEEEEEEEE-GGGTTSSHHHHHHHHHHHH--EEEEEEEETT-HHHHHHHHHHHHHHT-EEEEEEETTEEEEEEEE-

Foldseek 3Di:
DEEEEEQLDPDCPDLLVLLVVLLVVLCVVVVHHYDYYYLVVDDLVVVLQVLLPGQEYEYGAEQDPLAGHPSVVVNLVVLLVPLVSQPPDDPVVNDAREYEYEYEYAAQCCRRHVVHVVVVCVSCVSSRHHHQYYHYFHCPVDSCSRPDPFVSVSSNVSSCRSVVNDDPPPQVQQDDPWKTKDFCRVPVPVLQVLVQVQLVVCCVQPVVLVVCQDPVRGSDDPCSSVLVSPPQKTKIFMDTPNHTFGIWIKGQDPCVVVVPDWRMEREDTDTPPVCPPVCSVLSSVVSVLVPDFTKYKYKDFPSPVVVVVVVVVSLVVVVFDWDWDDDDGIIMITTGRD

Nearest PDB structures (foldseek):
  6frn-assembly1_B  TM=8.136E-01  e=1.612E-07  Methanothermococcus thermolithotrophicus
  6frm-assembly2_F  TM=7.576E-01  e=2.591E-07  Methanothermococcus thermolithotrophicus
  2ohh-assembly1_A  TM=7.641E-01  e=2.917E-07  Methanothermobacter thermautotrophicus
  7r2o-assembly1_A  TM=7.345E-01  e=1.432E-07  Escherichia coli K-12
  6pup-assembly1_A  TM=6.082E-01  e=1.180E-03  Schizosaccharomyces japonicus yFS275